Protein AF-A0A9W4WMV5-F1 (afdb_monomer_lite)

Sequence (299 aa):
MRDKIARAVEEYIDEHRDKLAEIVERNLVKLKAIIIDELPEKIMEFLKKRIDDGDDEHDTFLENVLKTITSLTGKLSDDFKDDVRENVRRNLDEATEDSADQLTDIITTESKKQMNFGFLRDGKEGIITKVMELIRPPVHRSGEDIDEKISDNVPKHVKKTLLNKVGGNIFSSKKDADAQSRGLFSKSSGKDEEGGNKFSKILKVFDGKEGNFIDRMFAKLPDKVSEFLRPYLENFERSLLESVGEEFRNNIFRDDKFKNDVKNILLKFGDPDGDGKNFFTEAADAVSSIFKKKKDRDV

pLDDT: mean 73.15, std 19.58, range [26.08, 96.81]

Organism: NCBI:txid1117311

Foldseek 3Di:
DLVLLLVLLLVLLVVCLVVLLVLLVVLLVVLLVCCLVPVLVLLLVLLVVLLVPDDDDDDVLSVLLVCLNVVCVPPVVVVLSVQLSVQSNVLSCVLCVCVSVVLSVLLSVLLSVLVSPPLLPQNLVRSLVSSLVRSLVSLLVSLVSSLVSNLPRSLVSSLVSSCVSSVCVVVVVPPDDDDPPDDDDDDDDDDDPDPDPPVVVVVVVCPPCNVVSSCVSSVCSSVSSSVVSVVSSVVSSVSSSVSSSCCSDPPSPPLVVVLVSSLVSSVVVDDPPDPCVVVSVVSSCVSVSSHDPPPPPPD

Radius of gyration: 30.75 Å; chains: 1; bounding box: 98×34×90 Å

Structure (mmCIF, N/CA/C/O backbone):
data_AF-A0A9W4WMV5-F1
#
_entry.id   AF-A0A9W4WMV5-F1
#
loop_
_atom_site.group_PDB
_atom_site.id
_atom_site.type_symbol
_atom_site.label_atom_id
_atom_site.label_alt_id
_atom_site.label_comp_id
_atom_site.label_asym_id
_atom_site.label_entity_id
_atom_site.label_seq_id
_atom_site.pdbx_PDB_ins_code
_atom_site.Cartn_x
_atom_site.Cartn_y
_atom_site.Cartn_z
_atom_site.occupancy
_atom_site.B_iso_or_equiv
_atom_site.auth_seq_id
_atom_site.auth_comp_id
_atom_site.auth_asym_id
_atom_site.auth_atom_id
_atom_site.pdbx_PDB_model_num
ATOM 1 N N . MET A 1 1 ? 19.317 8.680 -33.858 1.00 66.62 1 MET A N 1
ATOM 2 C CA . MET A 1 1 ? 19.505 7.349 -33.234 1.00 66.62 1 MET A CA 1
ATOM 3 C C . MET A 1 1 ? 19.140 7.338 -31.752 1.00 66.62 1 MET A C 1
ATOM 5 O O . MET A 1 1 ? 18.295 6.539 -31.378 1.00 66.62 1 MET A O 1
ATOM 9 N N . ARG A 1 2 ? 19.687 8.249 -30.932 1.00 67.06 2 ARG A N 1
ATOM 10 C CA . ARG A 1 2 ? 19.356 8.383 -29.499 1.00 67.06 2 ARG A CA 1
ATOM 11 C C . ARG A 1 2 ? 17.848 8.407 -29.201 1.00 67.06 2 ARG A C 1
ATOM 13 O O . ARG A 1 2 ? 17.404 7.629 -28.372 1.00 67.06 2 ARG A O 1
ATOM 20 N N . ASP A 1 3 ? 17.068 9.201 -29.933 1.00 73.69 3 ASP A N 1
ATOM 21 C CA . ASP A 1 3 ? 15.613 9.291 -29.716 1.00 73.69 3 ASP A CA 1
ATOM 22 C C . ASP A 1 3 ? 14.864 7.998 -30.066 1.00 73.69 3 ASP A C 1
ATOM 24 O O . ASP A 1 3 ? 13.862 7.676 -29.440 1.00 73.69 3 ASP A O 1
ATOM 28 N N . LYS A 1 4 ? 15.353 7.229 -31.051 1.00 72.44 4 LYS A N 1
ATOM 29 C CA . LYS A 1 4 ? 14.779 5.916 -31.391 1.00 72.44 4 LYS A CA 1
ATOM 30 C C . LYS A 1 4 ? 15.066 4.892 -30.288 1.00 72.44 4 LYS A C 1
ATOM 32 O O . LYS A 1 4 ? 14.191 4.109 -29.952 1.00 72.44 4 LYS A O 1
ATOM 37 N N . ILE A 1 5 ? 16.268 4.934 -29.704 1.00 71.50 5 ILE A N 1
ATOM 38 C CA . ILE A 1 5 ? 16.646 4.094 -28.556 1.00 71.50 5 ILE A CA 1
ATOM 39 C C . ILE A 1 5 ? 15.821 4.470 -27.325 1.00 71.50 5 ILE A C 1
ATOM 41 O O . ILE A 1 5 ? 15.301 3.579 -26.668 1.00 71.50 5 ILE A O 1
ATOM 45 N N . ALA A 1 6 ? 15.646 5.766 -27.051 1.00 74.31 6 ALA A N 1
ATOM 46 C CA . ALA A 1 6 ? 14.796 6.246 -25.964 1.00 74.31 6 ALA A CA 1
ATOM 47 C C . ALA A 1 6 ? 13.360 5.712 -26.093 1.00 74.31 6 ALA A C 1
ATOM 49 O O . ALA A 1 6 ? 12.864 5.079 -25.168 1.00 74.31 6 ALA A O 1
ATOM 50 N N . ARG A 1 7 ? 12.737 5.847 -27.273 1.00 79.75 7 ARG A N 1
ATOM 51 C CA . ARG A 1 7 ? 11.388 5.306 -27.527 1.00 79.75 7 ARG A CA 1
ATOM 52 C C . ARG A 1 7 ? 11.312 3.787 -27.395 1.00 79.75 7 ARG A C 1
ATOM 54 O O . ARG A 1 7 ? 10.372 3.287 -26.798 1.00 79.75 7 ARG A O 1
ATOM 61 N N . ALA A 1 8 ? 12.297 3.057 -27.919 1.00 79.12 8 ALA A N 1
ATOM 62 C CA . ALA A 1 8 ? 12.322 1.599 -27.811 1.00 79.12 8 ALA A CA 1
ATOM 63 C C . ALA A 1 8 ? 12.433 1.124 -26.356 1.00 79.12 8 ALA A C 1
ATOM 65 O O . ALA A 1 8 ? 11.863 0.106 -25.979 1.00 79.12 8 ALA A O 1
ATOM 66 N N . VAL A 1 9 ? 13.160 1.875 -25.531 1.00 77.19 9 VAL A N 1
ATOM 67 C CA . VAL A 1 9 ? 13.279 1.609 -24.100 1.00 77.19 9 VAL A CA 1
ATOM 68 C C . VAL A 1 9 ? 12.001 1.990 -23.349 1.00 77.19 9 VAL A C 1
ATOM 70 O O . VAL A 1 9 ? 11.594 1.255 -22.456 1.00 77.19 9 VAL A O 1
ATOM 73 N N . GLU A 1 10 ? 11.344 3.092 -23.712 1.00 84.56 10 GLU A N 1
ATOM 74 C CA . GLU A 1 10 ? 10.031 3.453 -23.162 1.00 84.56 10 GLU A CA 1
ATOM 75 C C . GLU A 1 10 ? 8.978 2.377 -23.465 1.00 84.56 10 GLU A C 1
ATOM 77 O O . GLU A 1 10 ? 8.309 1.931 -22.535 1.00 84.56 10 GLU A O 1
ATOM 82 N N . GLU A 1 11 ? 8.903 1.907 -24.717 1.00 85.81 11 GLU A N 1
ATOM 83 C CA . GLU A 1 11 ? 8.012 0.818 -25.149 1.00 85.81 11 GLU A CA 1
ATOM 84 C C . GLU A 1 11 ? 8.325 -0.487 -24.404 1.00 85.81 11 GLU A C 1
ATOM 86 O O . GLU A 1 11 ? 7.422 -1.155 -23.910 1.00 85.81 11 GLU A O 1
ATOM 91 N N . TYR A 1 12 ? 9.607 -0.811 -24.216 1.00 84.31 12 TYR A N 1
ATOM 92 C CA . TYR A 1 12 ? 10.018 -1.985 -23.444 1.00 84.31 12 TYR A CA 1
ATOM 93 C C . TYR A 1 12 ? 9.587 -1.929 -21.967 1.00 84.31 12 TYR A C 1
ATOM 95 O O . TYR A 1 12 ? 9.208 -2.950 -21.389 1.00 84.31 12 TYR A O 1
ATOM 103 N N . ILE A 1 13 ? 9.657 -0.755 -21.328 1.00 85.56 13 ILE A N 1
ATOM 104 C CA . ILE A 1 13 ? 9.175 -0.583 -19.948 1.00 85.56 13 ILE A CA 1
ATOM 105 C C . ILE A 1 13 ? 7.651 -0.716 -19.906 1.00 85.56 13 ILE A C 1
ATOM 107 O O . ILE A 1 13 ? 7.135 -1.355 -18.991 1.00 85.56 13 ILE A O 1
ATOM 111 N N . ASP A 1 14 ? 6.941 -0.164 -20.894 1.00 88.00 14 ASP A N 1
ATOM 112 C CA . ASP A 1 14 ? 5.483 -0.296 -20.997 1.00 88.00 14 ASP A CA 1
ATOM 113 C C . ASP A 1 14 ? 5.044 -1.757 -21.132 1.00 88.00 14 ASP A C 1
ATOM 115 O O . ASP A 1 14 ? 4.110 -2.173 -20.449 1.00 88.00 14 ASP A O 1
ATOM 119 N N . GLU A 1 15 ? 5.771 -2.575 -21.898 1.00 90.25 15 GLU A N 1
ATOM 120 C CA . GLU A 1 15 ? 5.535 -4.027 -21.987 1.00 90.25 15 GLU A CA 1
ATOM 121 C C . GLU A 1 15 ? 5.698 -4.760 -20.635 1.00 90.25 15 GLU A C 1
ATOM 123 O O . GLU A 1 15 ? 5.244 -5.896 -20.479 1.00 90.25 15 GLU A O 1
ATOM 128 N N . HIS A 1 16 ? 6.339 -4.135 -19.641 1.00 88.75 16 HIS A N 1
ATOM 129 C CA . HIS A 1 16 ? 6.507 -4.678 -18.289 1.00 88.75 16 HIS A CA 1
ATOM 130 C C . HIS A 1 16 ? 5.580 -4.033 -17.247 1.00 88.75 16 HIS A C 1
ATOM 132 O O . HIS A 1 16 ? 5.603 -4.466 -16.090 1.00 88.75 16 HIS A O 1
ATOM 138 N N . ARG A 1 17 ? 4.735 -3.062 -17.631 1.00 91.19 17 ARG A N 1
ATOM 139 C CA . ARG A 1 17 ? 3.805 -2.373 -16.717 1.00 91.19 17 ARG A CA 1
ATOM 140 C C . ARG A 1 17 ? 2.912 -3.358 -15.966 1.00 91.19 17 ARG A C 1
ATOM 142 O O . ARG A 1 17 ? 2.821 -3.269 -14.748 1.00 91.19 17 ARG A O 1
ATOM 149 N N . ASP A 1 18 ? 2.329 -4.334 -16.659 1.00 92.19 18 ASP A N 1
ATOM 150 C CA . ASP A 1 18 ? 1.402 -5.300 -16.051 1.00 92.19 18 ASP A CA 1
ATOM 151 C C . ASP A 1 18 ? 2.069 -6.161 -14.967 1.00 92.19 18 ASP A C 1
ATOM 153 O O . ASP A 1 18 ? 1.464 -6.468 -13.944 1.00 92.19 18 ASP A O 1
ATOM 157 N N . LYS A 1 19 ? 3.349 -6.509 -15.145 1.00 91.25 19 LYS A N 1
ATOM 158 C CA . LYS A 1 19 ? 4.113 -7.260 -14.133 1.00 91.25 19 LYS A CA 1
ATOM 159 C C . LYS A 1 19 ? 4.431 -6.406 -12.914 1.00 91.25 19 LYS A C 1
ATOM 161 O O . LYS A 1 19 ? 4.377 -6.897 -11.790 1.00 91.25 19 LYS A O 1
ATOM 166 N N . LEU A 1 20 ? 4.763 -5.134 -13.130 1.00 91.62 20 LEU A N 1
ATOM 167 C CA . LEU A 1 20 ? 4.967 -4.185 -12.038 1.00 91.62 20 LEU A CA 1
ATOM 168 C C . LEU A 1 20 ? 3.660 -3.968 -11.266 1.00 91.62 20 LEU A C 1
ATOM 170 O O . LEU A 1 20 ? 3.684 -4.008 -10.037 1.00 91.62 20 LEU A O 1
ATOM 174 N N . ALA A 1 21 ? 2.531 -3.850 -11.971 1.00 92.62 21 ALA A N 1
ATOM 175 C CA . ALA A 1 21 ? 1.203 -3.774 -11.369 1.00 92.62 21 ALA A CA 1
ATOM 176 C C . ALA A 1 21 ? 0.898 -5.006 -10.511 1.00 92.62 21 ALA A C 1
ATOM 178 O O . ALA A 1 21 ? 0.498 -4.871 -9.358 1.00 92.62 21 ALA A O 1
ATOM 179 N N . GLU A 1 22 ? 1.172 -6.209 -11.021 1.00 93.38 22 GLU A N 1
ATOM 180 C CA . GLU A 1 22 ? 0.972 -7.450 -10.269 1.00 93.38 22 GLU A CA 1
ATOM 181 C C . GLU A 1 22 ? 1.807 -7.488 -8.976 1.00 93.38 22 GLU A C 1
ATOM 183 O O . GLU A 1 22 ? 1.332 -7.949 -7.936 1.00 93.38 22 GLU A O 1
ATOM 188 N N . ILE A 1 23 ? 3.048 -6.993 -9.010 1.00 92.81 23 ILE A N 1
ATOM 189 C CA . ILE A 1 23 ? 3.917 -6.922 -7.826 1.00 92.81 23 ILE A CA 1
ATOM 190 C C . ILE A 1 23 ? 3.352 -5.955 -6.786 1.00 92.81 23 ILE A C 1
ATOM 192 O O . ILE A 1 23 ? 3.327 -6.292 -5.596 1.00 92.81 23 ILE A O 1
ATOM 196 N N . VAL A 1 24 ? 2.917 -4.770 -7.217 1.00 92.94 24 VAL A N 1
ATOM 197 C CA . VAL A 1 24 ? 2.314 -3.764 -6.336 1.00 92.94 24 VAL A CA 1
ATOM 198 C C . VAL A 1 24 ? 1.044 -4.329 -5.700 1.00 92.94 24 VAL A C 1
ATOM 200 O O . VAL A 1 24 ? 0.946 -4.379 -4.472 1.00 92.94 24 VAL A O 1
ATOM 203 N N . GLU A 1 25 ? 0.131 -4.846 -6.521 1.00 93.25 25 GLU A N 1
ATOM 204 C CA . GLU A 1 25 ? -1.147 -5.412 -6.087 1.00 93.25 25 GLU A CA 1
ATOM 205 C C . GLU A 1 25 ? -0.939 -6.557 -5.095 1.00 93.25 25 GLU A C 1
ATOM 207 O O . GLU A 1 25 ? -1.520 -6.581 -4.013 1.00 93.25 25 GLU A O 1
ATOM 212 N N . ARG A 1 26 ? -0.022 -7.483 -5.394 1.00 94.19 26 ARG A N 1
ATOM 213 C CA . ARG A 1 26 ? 0.285 -8.609 -4.505 1.00 94.19 26 ARG A CA 1
ATOM 214 C C . ARG A 1 26 ? 0.779 -8.150 -3.132 1.00 94.19 26 ARG A C 1
ATOM 216 O O . ARG A 1 26 ? 0.462 -8.795 -2.131 1.00 94.19 26 ARG A O 1
ATOM 223 N N . ASN A 1 27 ? 1.580 -7.088 -3.063 1.00 93.25 27 ASN A N 1
ATOM 224 C CA . ASN A 1 27 ? 2.057 -6.549 -1.787 1.00 93.25 27 ASN A CA 1
ATOM 225 C C . ASN A 1 27 ? 0.932 -5.841 -1.018 1.00 93.25 27 ASN A C 1
ATOM 227 O O . ASN A 1 27 ? 0.809 -6.054 0.189 1.00 93.25 27 ASN A O 1
ATOM 231 N N . LEU A 1 28 ? 0.073 -5.082 -1.706 1.00 92.75 28 LEU A N 1
ATOM 232 C CA . LEU A 1 28 ? -1.097 -4.442 -1.097 1.00 92.75 28 LEU A CA 1
ATOM 233 C C . LEU A 1 28 ? -2.106 -5.470 -0.572 1.00 92.75 28 LEU A C 1
ATOM 235 O O . LEU A 1 28 ? -2.548 -5.358 0.568 1.00 92.75 28 LEU A O 1
ATOM 239 N N . VAL A 1 29 ? -2.417 -6.517 -1.339 1.00 93.75 29 VAL A N 1
ATOM 240 C CA . VAL A 1 29 ? -3.313 -7.606 -0.911 1.00 93.75 29 VAL A CA 1
ATOM 241 C C . VAL A 1 29 ? -2.789 -8.296 0.349 1.00 93.75 29 VAL A C 1
ATOM 243 O O . VAL A 1 29 ? -3.561 -8.556 1.272 1.00 93.75 29 VAL A O 1
ATOM 246 N N . LYS A 1 30 ? -1.47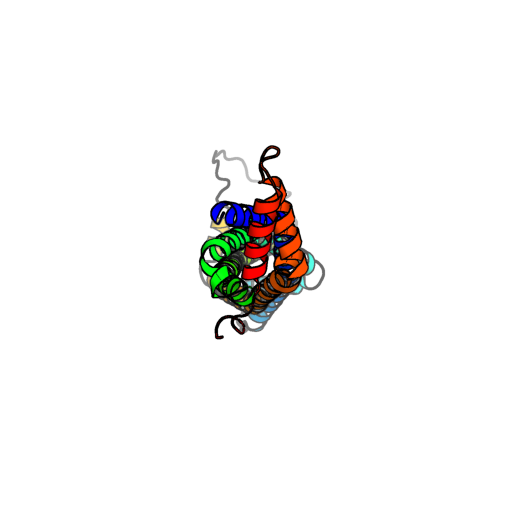6 -8.559 0.429 1.00 94.12 30 LYS A N 1
ATOM 247 C CA . LYS A 1 30 ? -0.854 -9.129 1.636 1.00 94.12 30 LYS A CA 1
ATOM 248 C C . LYS A 1 30 ? -1.004 -8.207 2.845 1.00 94.12 30 LYS A C 1
ATOM 250 O O . LYS A 1 30 ? -1.373 -8.683 3.914 1.00 94.12 30 LYS A O 1
ATOM 255 N N . LEU A 1 31 ? -0.736 -6.912 2.674 1.00 94.44 31 LEU A N 1
ATOM 256 C CA . LEU A 1 31 ? -0.902 -5.919 3.734 1.00 94.44 31 LEU A CA 1
ATOM 257 C C . LEU A 1 31 ? -2.359 -5.871 4.219 1.00 94.44 31 LEU A C 1
ATOM 259 O O . LEU A 1 31 ? -2.609 -5.980 5.418 1.00 94.44 31 LEU A O 1
ATOM 263 N N . LYS A 1 32 ? -3.317 -5.774 3.288 1.00 93.69 32 LYS A N 1
ATOM 264 C CA . LYS A 1 32 ? -4.753 -5.761 3.596 1.00 93.69 32 LYS A CA 1
ATOM 265 C C . LYS A 1 32 ? -5.174 -6.987 4.390 1.00 93.69 32 LYS A C 1
ATOM 267 O O . LYS A 1 32 ? -5.841 -6.832 5.405 1.00 93.69 32 LYS A O 1
ATOM 272 N N . ALA A 1 33 ? -4.783 -8.181 3.945 1.00 94.19 33 ALA A N 1
ATOM 273 C CA . ALA A 1 33 ? -5.144 -9.429 4.612 1.00 94.19 33 ALA A CA 1
ATOM 274 C C . ALA A 1 33 ? -4.699 -9.425 6.081 1.00 94.19 33 ALA A C 1
ATOM 276 O O . ALA A 1 33 ? -5.512 -9.672 6.965 1.00 94.19 33 ALA A O 1
ATOM 277 N N . ILE A 1 34 ? -3.447 -9.035 6.344 1.00 92.81 34 ILE A N 1
ATOM 278 C CA . ILE A 1 34 ? -2.913 -8.977 7.708 1.00 92.81 34 ILE A CA 1
ATOM 279 C C . ILE A 1 34 ? -3.700 -7.982 8.571 1.00 92.81 34 ILE A C 1
ATOM 281 O O . ILE A 1 34 ? -4.119 -8.318 9.677 1.00 92.81 34 ILE A O 1
ATOM 285 N N . ILE A 1 35 ? -3.949 -6.768 8.068 1.00 92.94 35 ILE A N 1
ATOM 286 C CA . ILE A 1 35 ? -4.667 -5.747 8.842 1.00 92.94 35 ILE A CA 1
ATOM 287 C C . ILE A 1 35 ? -6.119 -6.180 9.103 1.00 92.94 35 ILE A C 1
ATOM 289 O O . ILE A 1 35 ? -6.602 -6.028 10.223 1.00 92.94 35 ILE A O 1
ATOM 293 N N . ILE A 1 36 ? -6.817 -6.734 8.107 1.00 93.75 36 ILE A N 1
ATOM 294 C CA . ILE A 1 36 ? -8.206 -7.211 8.239 1.00 93.75 36 ILE A CA 1
ATOM 295 C C . ILE A 1 36 ? -8.312 -8.335 9.275 1.00 93.75 36 ILE A C 1
ATOM 297 O O . ILE A 1 36 ? -9.282 -8.376 10.039 1.00 93.75 36 ILE A O 1
ATOM 301 N N . ASP A 1 37 ? -7.330 -9.231 9.312 1.00 92.44 37 ASP A N 1
ATOM 302 C CA . ASP A 1 37 ? -7.356 -10.386 10.203 1.00 92.44 37 ASP A CA 1
ATOM 303 C C . ASP A 1 37 ? -6.983 -10.014 11.643 1.00 92.44 37 ASP A C 1
ATOM 305 O O . ASP A 1 37 ? -7.644 -10.467 12.580 1.00 92.44 37 ASP A O 1
ATOM 309 N N . GLU A 1 38 ? -5.980 -9.155 11.833 1.00 93.00 38 GLU A N 1
ATOM 310 C CA . GLU A 1 38 ? -5.378 -8.912 13.148 1.00 93.00 38 GLU A CA 1
ATOM 311 C C . GLU A 1 38 ? -5.880 -7.636 13.852 1.00 93.00 38 GLU A C 1
ATOM 313 O O . GLU A 1 38 ? -6.030 -7.622 15.081 1.00 93.00 38 GLU A O 1
ATOM 318 N N . LEU A 1 39 ? -6.184 -6.557 13.116 1.00 91.88 39 LEU A N 1
ATOM 319 C CA . LEU A 1 39 ? -6.576 -5.271 13.717 1.00 91.88 39 LEU A CA 1
ATOM 320 C C . LEU A 1 39 ? -7.855 -5.358 14.575 1.00 91.88 39 LEU A C 1
ATOM 322 O O . LEU A 1 39 ? -7.861 -4.794 15.676 1.00 91.88 39 LEU A O 1
ATOM 326 N N . PRO A 1 40 ? -8.931 -6.061 14.156 1.00 90.62 40 PRO A N 1
ATOM 327 C CA . PRO A 1 40 ? -10.132 -6.193 14.982 1.00 90.62 40 PRO A CA 1
ATOM 328 C C . PRO A 1 40 ? -9.843 -6.824 16.347 1.00 90.62 40 PRO A C 1
ATOM 330 O O . PRO A 1 40 ? -10.417 -6.418 17.361 1.00 90.62 40 PRO A O 1
ATOM 333 N N . GLU A 1 41 ? -8.922 -7.787 16.401 1.00 88.75 41 GLU A N 1
ATOM 334 C CA . GLU A 1 41 ? -8.540 -8.443 17.650 1.00 88.75 41 GLU A CA 1
ATOM 335 C C . GLU A 1 41 ? -7.775 -7.498 18.569 1.00 88.75 41 GLU A C 1
ATOM 337 O O . GLU A 1 41 ? -8.092 -7.414 19.756 1.00 88.75 41 GLU A O 1
ATOM 342 N N . LYS A 1 42 ? -6.842 -6.714 18.022 1.00 88.81 42 LYS A N 1
ATOM 343 C CA . LYS A 1 42 ? -6.089 -5.711 18.788 1.00 88.81 42 LYS A CA 1
ATOM 344 C C . LYS A 1 42 ? -6.957 -4.600 19.343 1.00 88.81 42 LYS A C 1
ATOM 346 O O . LYS A 1 42 ? -6.770 -4.194 20.491 1.00 88.81 42 LYS A O 1
ATOM 351 N N . ILE A 1 43 ? -7.951 -4.160 18.578 1.00 87.56 43 ILE A N 1
ATOM 352 C CA . ILE A 1 43 ? -8.958 -3.219 19.072 1.00 87.56 43 ILE A CA 1
ATOM 353 C C . ILE A 1 43 ? -9.713 -3.847 20.248 1.00 87.56 43 ILE A C 1
ATOM 355 O O . ILE A 1 43 ? -9.851 -3.215 21.292 1.00 87.56 43 ILE A O 1
ATOM 359 N N . MET A 1 44 ? -10.149 -5.103 20.130 1.00 84.06 44 MET A N 1
ATOM 360 C CA . MET A 1 44 ? -10.855 -5.792 21.214 1.00 84.06 44 MET A CA 1
ATOM 361 C C . MET A 1 44 ? -10.000 -5.990 22.467 1.00 84.06 44 MET A C 1
ATOM 363 O O . MET A 1 44 ? -10.495 -5.778 23.575 1.00 84.06 44 MET A O 1
ATOM 367 N N . GLU A 1 45 ? -8.733 -6.370 22.318 1.00 85.62 45 GLU A N 1
ATOM 368 C CA . GLU A 1 45 ? -7.776 -6.481 23.426 1.00 85.62 45 GLU A CA 1
ATOM 369 C C . GLU A 1 45 ? -7.600 -5.139 24.141 1.00 85.62 45 GLU A C 1
ATOM 371 O O . GLU A 1 45 ? -7.676 -5.075 25.371 1.00 85.62 45 GLU A O 1
ATOM 376 N N . PHE A 1 46 ? -7.424 -4.055 23.379 1.00 84.81 46 PHE A N 1
ATOM 377 C CA . PHE A 1 46 ? -7.314 -2.711 23.937 1.00 84.81 46 PHE A CA 1
ATOM 378 C C . PHE A 1 46 ? -8.573 -2.311 24.709 1.00 84.81 46 PHE A C 1
ATOM 380 O O . PHE A 1 46 ? -8.467 -1.785 25.821 1.00 84.81 46 PHE A O 1
ATOM 387 N N . LEU A 1 47 ? -9.756 -2.568 24.139 1.00 80.69 47 LEU A N 1
ATOM 388 C CA . LEU A 1 47 ? -11.015 -2.217 24.785 1.00 80.69 47 LEU A CA 1
ATOM 389 C C . LEU A 1 47 ? -11.189 -2.979 26.104 1.00 80.69 47 LEU A C 1
ATOM 391 O O . LEU A 1 47 ? -11.469 -2.349 27.120 1.00 80.69 47 LEU A O 1
ATOM 395 N N . LYS A 1 48 ? -10.955 -4.299 26.108 1.00 77.56 48 LYS A N 1
ATOM 396 C CA . LYS A 1 48 ? -11.028 -5.144 27.315 1.00 77.56 48 LYS A CA 1
ATOM 397 C C . LYS A 1 48 ? -10.070 -4.664 28.402 1.00 77.56 48 LYS A C 1
ATOM 399 O O . LYS A 1 48 ? -10.500 -4.391 29.514 1.00 77.56 48 LYS A O 1
ATOM 404 N N . LYS A 1 49 ? -8.798 -4.447 28.057 1.00 78.38 49 LYS A N 1
ATOM 405 C CA . LYS A 1 49 ? -7.789 -4.004 29.025 1.00 78.38 49 LYS A CA 1
ATOM 406 C C . LYS A 1 49 ? -8.147 -2.667 29.676 1.00 78.38 49 LYS A C 1
ATOM 408 O O . LYS A 1 49 ? -7.999 -2.499 30.878 1.00 78.38 49 LYS A O 1
ATOM 413 N N . ARG A 1 50 ? -8.642 -1.702 28.895 1.00 72.00 50 ARG A N 1
ATOM 414 C CA . ARG A 1 50 ? -9.035 -0.386 29.426 1.00 72.00 50 ARG A CA 1
ATOM 415 C C . ARG A 1 50 ? -10.224 -0.427 30.376 1.00 72.00 50 ARG A C 1
ATOM 417 O O . ARG A 1 50 ? -10.397 0.514 31.143 1.00 72.00 50 ARG A O 1
ATOM 424 N N . ILE A 1 51 ? -11.037 -1.464 30.271 1.00 66.88 51 ILE A N 1
ATOM 425 C CA . ILE A 1 51 ? -12.177 -1.706 31.141 1.00 66.88 51 ILE A CA 1
ATOM 426 C C . ILE A 1 51 ? -11.716 -2.383 32.431 1.00 66.88 51 ILE A C 1
ATOM 428 O O . ILE A 1 51 ? -12.144 -1.964 33.499 1.00 66.88 51 ILE A O 1
ATOM 432 N N . ASP A 1 52 ? -10.805 -3.352 32.328 1.00 64.38 52 ASP A N 1
ATOM 433 C CA . ASP A 1 52 ? -10.216 -4.037 33.484 1.00 64.38 52 ASP A CA 1
ATOM 434 C C . ASP A 1 52 ? -9.354 -3.092 34.348 1.00 64.38 52 ASP A C 1
ATOM 436 O O . ASP A 1 52 ? -9.322 -3.228 35.566 1.00 64.38 52 ASP A O 1
ATOM 440 N N . ASP A 1 53 ? -8.697 -2.098 33.735 1.00 65.88 53 ASP A N 1
ATOM 441 C CA . ASP A 1 53 ? -7.895 -1.069 34.424 1.00 65.88 53 ASP A CA 1
ATOM 442 C C . ASP A 1 53 ? -8.755 0.075 35.038 1.00 65.88 53 ASP A C 1
ATOM 444 O O . ASP A 1 53 ? -8.212 1.057 35.556 1.00 65.88 53 ASP A O 1
ATOM 448 N N . GLY A 1 54 ? -10.088 0.022 34.916 1.00 56.00 54 GLY A N 1
ATOM 449 C CA . GLY A 1 54 ? -11.020 1.028 35.436 1.00 56.00 54 GLY A CA 1
ATOM 450 C C . GLY A 1 54 ? -11.382 0.796 36.907 1.00 56.00 54 GLY A C 1
ATOM 451 O O . GLY A 1 54 ? -12.258 -0.005 37.201 1.00 56.00 54 GLY A O 1
ATOM 452 N N . ASP A 1 55 ? -10.722 1.535 37.798 1.00 44.72 55 ASP A N 1
ATOM 453 C CA . ASP A 1 55 ? -10.823 1.520 39.271 1.00 44.72 55 ASP A CA 1
ATOM 454 C C . ASP A 1 55 ? -12.272 1.649 39.838 1.00 44.72 55 ASP A C 1
ATOM 456 O O . ASP A 1 55 ? -12.904 2.704 39.763 1.00 44.72 55 ASP A O 1
ATOM 460 N N . ASP A 1 56 ? -12.797 0.538 40.366 1.00 49.91 56 ASP A N 1
ATOM 461 C CA . ASP A 1 56 ? -13.540 0.286 41.625 1.00 49.91 56 ASP A CA 1
ATOM 462 C C . ASP A 1 56 ? -14.580 1.250 42.264 1.00 49.91 56 ASP A C 1
ATOM 464 O O . ASP A 1 56 ? -15.101 0.917 43.332 1.00 49.91 56 ASP A O 1
ATOM 468 N N . GLU A 1 57 ? -15.025 2.358 41.664 1.00 43.94 57 GLU A N 1
ATOM 469 C CA . GLU A 1 57 ? -16.074 3.200 42.291 1.00 43.94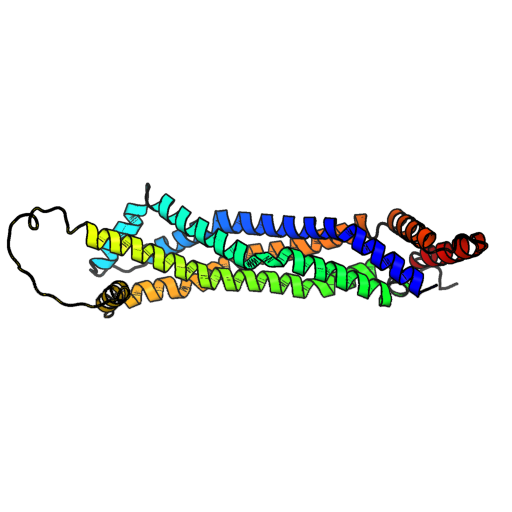 57 GLU A CA 1
ATOM 470 C C . GLU A 1 57 ? -17.397 3.279 41.499 1.00 43.94 57 GLU A C 1
ATOM 472 O O . GLU A 1 57 ? -17.639 4.167 40.692 1.00 43.94 57 GLU A O 1
ATOM 477 N N . HIS A 1 58 ? -18.301 2.339 41.807 1.00 45.16 58 HIS A N 1
ATOM 478 C CA . HIS A 1 58 ? -19.769 2.491 41.861 1.00 45.16 58 HIS A CA 1
ATOM 479 C C . HIS A 1 58 ? -20.579 3.066 40.670 1.00 45.16 58 HIS A C 1
ATOM 481 O O . HIS A 1 58 ? -21.751 3.397 40.865 1.00 45.16 58 HIS A O 1
ATOM 487 N N . ASP A 1 59 ? -20.080 3.096 39.433 1.00 52.41 59 ASP A N 1
ATOM 488 C CA . ASP A 1 59 ? -20.900 3.537 38.291 1.00 52.41 59 ASP A CA 1
ATOM 489 C C . ASP A 1 59 ? -21.642 2.372 37.603 1.00 52.41 59 ASP A C 1
ATOM 491 O O . ASP A 1 59 ? -21.075 1.537 36.896 1.00 52.41 59 ASP A O 1
ATOM 495 N N . THR A 1 60 ? -22.972 2.356 37.742 1.00 53.44 60 THR A N 1
ATOM 496 C CA . THR A 1 60 ? -23.904 1.397 37.107 1.00 53.44 60 THR A CA 1
ATOM 497 C C . THR A 1 60 ? -23.764 1.358 35.574 1.00 53.44 60 THR A C 1
ATOM 499 O O . THR A 1 60 ? -24.142 0.382 34.925 1.00 53.44 60 THR A O 1
ATOM 502 N N . PHE A 1 61 ? -23.213 2.421 34.975 1.00 53.06 61 PHE A N 1
ATOM 503 C CA . PHE A 1 61 ? -22.882 2.502 33.554 1.00 53.06 61 PHE A CA 1
ATOM 504 C C . PHE A 1 61 ? -21.602 1.742 33.192 1.00 53.06 61 PHE A C 1
ATOM 506 O O . PHE A 1 61 ? -21.617 0.997 32.212 1.00 53.06 61 PHE A O 1
ATOM 513 N N . LEU A 1 62 ? -20.531 1.865 33.990 1.00 55.81 62 LEU A N 1
ATOM 514 C CA . LEU A 1 62 ? -19.341 1.023 33.844 1.00 55.81 62 LEU A CA 1
ATOM 515 C C . LEU A 1 62 ? -19.745 -0.437 33.971 1.00 55.81 62 LEU A C 1
ATOM 517 O O . LEU A 1 62 ? -19.356 -1.219 33.120 1.00 55.81 62 LEU A O 1
ATOM 521 N N . GLU A 1 63 ? -20.624 -0.783 34.914 1.00 56.19 63 GLU A N 1
ATOM 522 C CA . GLU A 1 63 ? -21.163 -2.138 35.054 1.00 56.19 63 GLU A CA 1
ATOM 523 C C . GLU A 1 63 ? -22.002 -2.589 33.840 1.00 56.19 63 GLU A C 1
ATOM 525 O O . GLU A 1 63 ? -22.016 -3.772 33.522 1.00 56.19 63 GLU A O 1
ATOM 530 N N . ASN A 1 64 ? -22.674 -1.682 33.119 1.00 57.56 64 ASN A N 1
ATOM 531 C CA . ASN A 1 64 ? -23.437 -1.994 31.898 1.00 57.56 64 ASN A CA 1
ATOM 532 C C . ASN A 1 64 ? -22.563 -2.063 30.636 1.00 57.56 64 ASN A C 1
ATOM 534 O O . ASN A 1 64 ? -22.839 -2.873 29.750 1.00 57.56 64 ASN A O 1
ATOM 538 N N . VAL A 1 65 ? -21.509 -1.250 30.541 1.00 57.19 65 VAL A N 1
ATOM 539 C CA . VAL A 1 65 ? -20.476 -1.341 29.497 1.00 57.19 65 VAL A CA 1
ATOM 540 C C . VAL A 1 65 ? -19.633 -2.590 29.718 1.00 57.19 65 VAL A C 1
ATOM 542 O O . VAL A 1 65 ? -19.477 -3.362 28.777 1.00 57.19 65 VAL A O 1
ATOM 545 N N . LEU A 1 66 ? -19.215 -2.851 30.962 1.00 56.09 66 LEU A N 1
ATOM 546 C CA . LEU A 1 66 ? -18.659 -4.116 31.442 1.00 56.09 66 LEU A CA 1
ATOM 547 C C . LEU A 1 66 ? -19.613 -5.242 31.079 1.00 56.09 66 LEU A C 1
ATOM 549 O O . LEU A 1 66 ? -19.250 -6.048 30.256 1.00 56.09 66 LEU A O 1
ATOM 553 N N . LYS A 1 67 ? -20.873 -5.269 31.525 1.00 58.97 67 LYS A N 1
ATOM 554 C CA . LYS A 1 67 ? -21.824 -6.335 31.156 1.00 58.97 67 LYS A CA 1
ATOM 555 C C . LYS A 1 67 ? -22.034 -6.461 29.658 1.00 58.97 67 LYS A C 1
ATOM 557 O O . LYS A 1 67 ? -22.189 -7.580 29.198 1.00 58.97 67 LYS A O 1
ATOM 562 N N . THR A 1 68 ? -22.020 -5.389 28.872 1.00 58.47 68 THR A N 1
ATOM 563 C CA . THR A 1 68 ? -22.115 -5.495 27.408 1.00 58.47 68 THR A CA 1
ATOM 564 C C . THR A 1 68 ? -20.840 -6.116 26.835 1.00 58.47 68 THR A C 1
ATOM 566 O O . THR A 1 68 ? -20.936 -7.000 26.000 1.00 58.47 68 THR A O 1
ATOM 569 N N . ILE A 1 69 ? -19.657 -5.759 27.335 1.00 55.12 69 ILE A N 1
ATOM 570 C CA . ILE A 1 69 ? -18.339 -6.234 26.867 1.00 55.12 69 ILE A CA 1
ATOM 571 C C . ILE A 1 69 ? -17.949 -7.607 27.438 1.00 55.12 69 ILE A C 1
ATOM 573 O O . ILE A 1 69 ? -17.270 -8.399 26.787 1.00 55.12 69 ILE A O 1
ATOM 577 N N . THR A 1 70 ? -18.482 -7.955 28.599 1.00 54.78 70 THR A N 1
ATOM 578 C CA . THR A 1 70 ? -18.406 -9.257 29.248 1.00 54.78 70 THR A CA 1
ATOM 579 C C . THR A 1 70 ? -19.498 -10.186 28.708 1.00 54.78 70 THR A C 1
ATOM 581 O O . THR A 1 70 ? -19.222 -11.359 28.520 1.00 54.78 70 THR A O 1
ATOM 584 N N . SER A 1 71 ? -20.702 -9.716 28.345 1.00 53.59 71 SER A N 1
ATOM 585 C CA . SER A 1 71 ? -21.701 -10.518 27.593 1.00 53.59 71 SER A CA 1
ATOM 586 C C . SER A 1 71 ? -21.372 -10.646 26.105 1.00 53.59 71 SER A C 1
ATOM 588 O O . SER A 1 71 ? -21.833 -11.581 25.447 1.00 53.59 71 SER A O 1
ATOM 590 N N . LEU A 1 72 ? -20.504 -9.771 25.586 1.00 52.03 72 LEU A N 1
ATOM 591 C CA . LEU A 1 72 ? -19.854 -9.937 24.291 1.00 52.03 72 LEU A CA 1
ATOM 592 C C . LEU A 1 72 ? -19.052 -11.262 24.257 1.00 52.03 72 LEU A C 1
ATOM 594 O O . LEU A 1 72 ? -18.995 -11.867 23.203 1.00 52.03 72 LEU A O 1
ATOM 598 N N . THR A 1 73 ? -18.550 -11.820 25.366 1.00 47.47 73 THR A N 1
ATOM 599 C CA . THR A 1 73 ? -17.602 -12.970 25.400 1.00 47.47 73 THR A CA 1
ATOM 600 C C . THR A 1 73 ? -18.009 -14.309 24.744 1.00 47.47 73 THR A C 1
ATOM 602 O O . THR A 1 73 ? -17.181 -15.215 24.725 1.00 47.47 73 THR A O 1
ATOM 605 N N . GLY A 1 74 ? -19.210 -14.462 24.172 1.00 51.28 74 GLY A N 1
ATOM 606 C CA . GLY A 1 74 ? -19.622 -15.699 23.486 1.00 51.28 74 GLY A CA 1
ATOM 607 C C . GLY A 1 74 ? -20.000 -15.537 22.012 1.00 51.28 74 GLY A C 1
ATOM 608 O O . GLY A 1 74 ? -19.304 -16.034 21.144 1.00 51.28 74 GLY A O 1
ATOM 609 N N . LYS A 1 75 ? -21.143 -14.896 21.729 1.00 51.16 75 LYS A N 1
ATOM 610 C CA . LYS A 1 75 ? -21.700 -14.772 20.361 1.00 51.16 75 LYS A CA 1
ATOM 611 C C . LYS A 1 75 ? -21.751 -13.333 19.850 1.00 51.16 75 LYS A C 1
ATOM 613 O O . LYS A 1 75 ? -21.504 -13.081 18.684 1.00 51.16 75 LYS A O 1
ATOM 618 N N . LEU A 1 76 ? -22.005 -12.377 20.742 1.00 52.06 76 LEU A N 1
ATOM 619 C CA . LEU A 1 76 ? -22.036 -10.958 20.391 1.00 52.06 76 LEU A CA 1
ATOM 620 C C . LEU A 1 76 ? -20.633 -10.412 20.059 1.00 52.06 76 LEU A C 1
ATOM 622 O O . LEU A 1 76 ? -20.534 -9.446 19.303 1.00 52.06 76 LEU A O 1
ATOM 626 N N . SER A 1 77 ? -19.556 -10.955 20.658 1.00 66.69 77 SER A N 1
ATOM 627 C CA . SER A 1 77 ? -18.169 -10.521 20.387 1.00 66.69 77 SER A CA 1
ATOM 628 C C . SER A 1 77 ? -17.787 -10.843 18.965 1.00 66.69 77 SER A C 1
ATOM 630 O O . SER A 1 77 ? -17.078 -10.045 18.370 1.00 66.69 77 SER A O 1
ATOM 632 N N . ASP A 1 78 ? -18.240 -11.975 18.437 1.00 75.69 78 ASP A N 1
ATOM 633 C CA . ASP A 1 78 ? -17.961 -12.347 17.057 1.00 75.69 78 ASP A CA 1
ATOM 634 C C . ASP A 1 78 ? -18.707 -11.399 16.118 1.00 75.69 78 ASP A C 1
ATOM 636 O O . ASP A 1 78 ? -18.062 -10.764 15.294 1.00 75.69 78 ASP A O 1
ATOM 640 N N . ASP A 1 79 ? -19.994 -11.122 16.372 1.00 77.88 79 ASP A N 1
ATOM 641 C CA . ASP A 1 79 ? -20.751 -10.118 15.607 1.00 77.88 79 ASP A CA 1
ATOM 642 C C . ASP A 1 79 ? -20.096 -8.723 15.657 1.00 77.88 79 ASP A C 1
ATOM 644 O O . ASP A 1 79 ? -20.075 -7.990 14.676 1.00 77.88 79 ASP A O 1
ATOM 648 N N . PHE A 1 80 ? -19.576 -8.301 16.815 1.00 80.50 80 PHE A N 1
ATOM 649 C CA . PHE A 1 80 ? -18.872 -7.020 16.934 1.00 80.50 80 PHE A CA 1
ATOM 650 C C . PHE A 1 80 ? -17.502 -7.038 16.252 1.00 80.50 80 PHE A C 1
ATOM 652 O O . PHE A 1 80 ? -17.143 -6.061 15.601 1.00 80.50 80 PHE A O 1
ATOM 659 N N . LYS A 1 81 ? -16.733 -8.122 16.389 1.00 83.50 81 LYS A N 1
ATOM 660 C CA . LYS A 1 81 ? -15.461 -8.296 15.683 1.00 83.50 81 LYS A CA 1
ATOM 661 C C . LYS A 1 81 ? -15.679 -8.281 14.176 1.00 83.50 81 LYS A C 1
ATOM 663 O O . LYS A 1 81 ? -14.888 -7.649 13.489 1.00 83.50 81 LYS A O 1
ATOM 668 N N . ASP A 1 82 ? -16.743 -8.905 13.685 1.00 88.06 82 ASP A N 1
ATOM 669 C CA . ASP A 1 82 ? -17.098 -8.920 12.270 1.00 88.06 82 ASP A CA 1
ATOM 670 C C . ASP A 1 82 ? -17.547 -7.536 11.785 1.00 88.06 82 ASP A C 1
ATOM 672 O O . ASP A 1 82 ? -17.084 -7.095 10.736 1.00 88.06 82 ASP A O 1
ATOM 676 N N . ASP A 1 83 ? -18.326 -6.786 12.577 1.00 86.00 83 ASP A N 1
ATOM 677 C CA . ASP A 1 83 ? -18.644 -5.379 12.275 1.00 86.00 83 ASP A CA 1
ATOM 678 C C . ASP A 1 83 ? -17.366 -4.523 12.169 1.00 86.00 83 ASP A C 1
ATOM 680 O O . ASP A 1 83 ? -17.206 -3.707 11.256 1.00 86.00 83 ASP A O 1
ATOM 684 N N . VAL A 1 84 ? -16.431 -4.702 13.111 1.00 86.56 84 VAL A N 1
ATOM 685 C CA . VAL A 1 84 ? -15.143 -3.993 13.105 1.00 86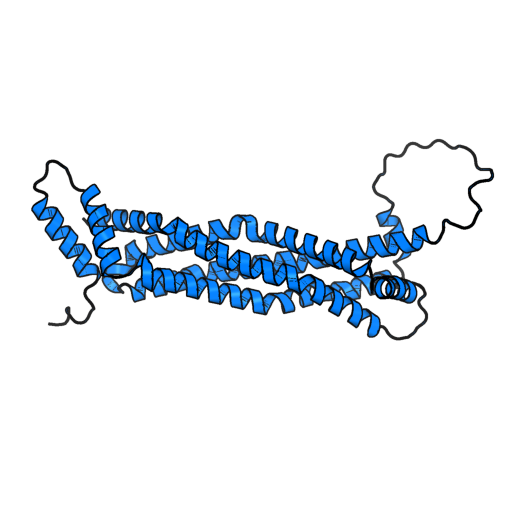.56 84 VAL A CA 1
ATOM 686 C C . VAL A 1 84 ? -14.290 -4.436 11.921 1.00 86.56 84 VAL A C 1
ATOM 688 O O . VAL A 1 84 ? -13.718 -3.579 11.254 1.00 86.56 84 VAL A O 1
ATOM 691 N N . ARG A 1 85 ? -14.229 -5.736 11.625 1.00 91.38 85 ARG A N 1
ATOM 692 C CA . ARG A 1 85 ? -13.498 -6.312 10.492 1.00 91.38 85 ARG A CA 1
ATOM 693 C C . ARG A 1 85 ? -14.011 -5.771 9.166 1.00 91.38 85 ARG A C 1
ATOM 695 O O . ARG A 1 85 ? -13.207 -5.332 8.350 1.00 91.38 85 ARG A O 1
ATOM 702 N N . GLU A 1 86 ? -15.323 -5.750 8.960 1.00 91.94 86 GLU A N 1
ATOM 703 C CA . GLU A 1 86 ? -15.927 -5.213 7.739 1.00 91.94 86 GLU A CA 1
ATOM 704 C C . GLU A 1 86 ? -15.650 -3.713 7.602 1.00 91.94 86 GLU A C 1
ATOM 706 O O . GLU A 1 86 ? -15.324 -3.222 6.521 1.00 91.94 86 GLU A O 1
ATOM 711 N N . ASN A 1 87 ? -15.681 -2.973 8.712 1.00 88.81 87 ASN A N 1
ATOM 712 C CA . ASN A 1 87 ? -15.291 -1.571 8.690 1.00 88.81 87 ASN A CA 1
ATOM 713 C C . ASN A 1 87 ? -13.794 -1.380 8.384 1.00 88.81 87 ASN A C 1
ATOM 715 O O . ASN A 1 87 ? -13.449 -0.487 7.612 1.00 88.81 87 ASN A O 1
ATOM 719 N N . VAL A 1 88 ? -12.904 -2.193 8.959 1.00 89.62 88 VAL A N 1
ATOM 720 C CA . VAL A 1 88 ? -11.466 -2.181 8.636 1.00 89.62 88 VAL A CA 1
ATOM 721 C C . VAL A 1 88 ? -11.269 -2.454 7.148 1.00 89.62 88 VAL A C 1
ATOM 723 O O . VAL A 1 88 ? -10.603 -1.670 6.478 1.00 89.62 88 VAL A O 1
ATOM 726 N N . ARG A 1 89 ? -11.914 -3.496 6.615 1.00 92.69 89 ARG A N 1
ATOM 727 C CA . ARG A 1 89 ? -11.885 -3.843 5.192 1.00 92.69 89 ARG A CA 1
ATOM 728 C C . ARG A 1 89 ? -12.316 -2.671 4.315 1.00 92.69 89 ARG A C 1
ATOM 730 O O . ARG A 1 89 ? -11.567 -2.279 3.429 1.00 92.69 89 ARG A O 1
ATOM 737 N N . ARG A 1 90 ? -13.476 -2.072 4.593 1.00 90.56 90 ARG A N 1
ATOM 738 C CA . ARG A 1 90 ? -13.997 -0.944 3.811 1.00 90.56 90 ARG A CA 1
ATOM 739 C C . ARG A 1 90 ? -13.053 0.258 3.814 1.00 90.56 90 ARG A C 1
ATOM 741 O O . ARG A 1 90 ? -12.810 0.829 2.758 1.00 90.56 90 ARG A O 1
ATOM 748 N N . ASN A 1 91 ? -12.530 0.643 4.981 1.00 88.62 91 ASN A N 1
ATOM 749 C CA . ASN A 1 91 ? -11.607 1.778 5.062 1.00 88.62 91 ASN A CA 1
ATOM 750 C C . ASN A 1 91 ? -10.263 1.461 4.395 1.00 88.62 91 ASN A C 1
ATOM 752 O O . ASN A 1 91 ? -9.656 2.363 3.834 1.00 88.62 91 ASN A O 1
ATOM 756 N N . LEU A 1 92 ? -9.802 0.205 4.422 1.00 88.94 92 LEU A N 1
ATOM 757 C CA . LEU A 1 92 ? -8.602 -0.212 3.693 1.00 88.94 92 LEU A CA 1
ATOM 758 C C . LEU A 1 92 ? -8.815 -0.167 2.189 1.00 88.94 92 LEU A C 1
ATOM 760 O O . LEU A 1 92 ? -7.943 0.320 1.478 1.00 88.94 92 LEU A O 1
ATOM 764 N N . ASP A 1 93 ? -9.954 -0.650 1.700 1.00 90.56 93 ASP A N 1
ATOM 765 C CA . ASP A 1 93 ? -10.283 -0.595 0.279 1.00 90.56 93 ASP A CA 1
ATOM 766 C C . ASP A 1 93 ? -10.367 0.862 -0.200 1.00 90.56 93 ASP A C 1
ATOM 768 O O . ASP A 1 93 ? -9.707 1.208 -1.171 1.00 90.56 93 ASP A O 1
ATOM 772 N N . GLU A 1 94 ? -11.022 1.750 0.551 1.00 88.00 94 GLU A N 1
ATOM 773 C CA . GLU A 1 94 ? -11.044 3.199 0.274 1.00 88.00 94 GLU A CA 1
ATOM 774 C C . GLU A 1 94 ? -9.665 3.873 0.439 1.00 88.00 94 GLU A C 1
ATOM 776 O O . GLU A 1 94 ? -9.346 4.875 -0.209 1.00 88.00 94 GLU A O 1
ATOM 781 N N . ALA A 1 95 ? -8.807 3.351 1.318 1.00 85.94 95 ALA A N 1
ATOM 782 C CA . ALA A 1 95 ? -7.444 3.850 1.473 1.00 85.94 95 ALA A CA 1
ATOM 783 C C . ALA A 1 95 ? -6.544 3.502 0.289 1.00 85.94 95 ALA A C 1
ATOM 785 O O . ALA A 1 95 ? -5.591 4.231 0.036 1.00 85.94 95 ALA A O 1
ATOM 786 N N . THR A 1 96 ? -6.862 2.425 -0.426 1.00 89.06 96 THR A N 1
ATOM 787 C CA . THR A 1 96 ? -5.961 1.788 -1.394 1.00 89.06 96 THR A CA 1
ATOM 788 C C . THR A 1 96 ? -6.525 1.705 -2.809 1.00 89.06 96 THR A C 1
ATOM 790 O O . THR A 1 96 ? -5.843 1.160 -3.674 1.00 89.06 96 THR A O 1
ATOM 793 N N . GLU A 1 97 ? -7.734 2.227 -3.045 1.00 87.31 97 GLU A N 1
ATOM 794 C CA . GLU A 1 97 ? -8.482 2.127 -4.308 1.00 87.31 97 GLU A CA 1
ATOM 795 C C . GLU A 1 97 ? -7.614 2.463 -5.527 1.00 87.31 97 GLU A C 1
ATOM 797 O O . GLU A 1 97 ? -7.528 1.665 -6.455 1.00 87.31 97 GLU A O 1
ATOM 802 N N . ASP A 1 98 ? -6.877 3.574 -5.458 1.00 88.56 98 ASP A N 1
ATOM 803 C CA . ASP A 1 98 ? -5.995 4.026 -6.538 1.00 88.56 98 ASP A CA 1
ATOM 804 C C . ASP A 1 98 ? -4.510 3.716 -6.286 1.00 88.56 98 ASP A C 1
ATOM 806 O O . ASP A 1 98 ? -3.661 3.990 -7.136 1.00 88.56 98 ASP A O 1
ATOM 810 N N . SER A 1 99 ? -4.147 3.177 -5.117 1.00 85.69 99 SER A N 1
ATOM 811 C CA . SER A 1 99 ? -2.738 3.049 -4.718 1.00 85.69 99 SER A CA 1
ATOM 812 C C . SER A 1 99 ? -1.966 2.103 -5.631 1.00 85.69 99 SER A C 1
ATOM 814 O O . SER A 1 99 ? -0.802 2.365 -5.935 1.00 85.69 99 SER A O 1
ATOM 816 N N . ALA A 1 100 ? -2.601 1.024 -6.096 1.00 88.19 100 ALA A N 1
ATOM 817 C CA . ALA A 1 100 ? -1.962 0.068 -6.993 1.00 88.19 100 ALA A CA 1
ATOM 818 C C . ALA A 1 100 ? -1.572 0.718 -8.330 1.00 88.19 100 ALA A C 1
ATOM 820 O O . ALA A 1 100 ? -0.411 0.640 -8.750 1.00 88.19 100 ALA A O 1
ATOM 821 N N . ASP A 1 101 ? -2.515 1.419 -8.958 1.00 89.19 101 ASP A N 1
ATOM 822 C CA . ASP A 1 101 ? -2.298 2.105 -10.230 1.00 89.19 101 ASP A CA 1
ATOM 823 C C . ASP A 1 101 ? -1.331 3.282 -10.079 1.00 89.19 101 ASP A C 1
ATOM 825 O O . ASP A 1 101 ? -0.378 3.397 -10.851 1.00 89.19 101 ASP A O 1
ATOM 829 N N . GLN A 1 102 ? -1.491 4.106 -9.039 1.00 89.62 102 GLN A N 1
ATOM 830 C CA . GLN A 1 102 ? -0.608 5.246 -8.780 1.00 89.62 102 GLN A CA 1
ATOM 831 C C . GLN A 1 102 ? 0.843 4.812 -8.565 1.00 89.62 102 GLN A C 1
ATOM 833 O O . GLN A 1 102 ? 1.758 5.388 -9.159 1.00 89.62 102 GLN A O 1
ATOM 838 N N . LEU A 1 103 ? 1.080 3.788 -7.740 1.00 89.56 103 LEU A N 1
ATOM 839 C CA . LEU A 1 103 ? 2.431 3.275 -7.509 1.00 89.56 103 LEU A CA 1
ATOM 840 C C . LEU A 1 103 ? 3.010 2.669 -8.790 1.00 89.56 103 LEU A C 1
ATOM 842 O O . LEU A 1 103 ? 4.167 2.939 -9.118 1.00 89.56 103 LEU A O 1
ATOM 846 N N . THR A 1 104 ? 2.213 1.921 -9.552 1.00 91.81 104 THR A N 1
ATOM 847 C CA . THR A 1 104 ? 2.630 1.355 -10.845 1.00 91.81 104 THR A CA 1
ATOM 848 C C . THR A 1 104 ? 3.028 2.443 -11.839 1.00 91.81 104 THR A C 1
ATOM 850 O O . THR A 1 104 ? 4.087 2.354 -12.472 1.00 91.81 104 THR A O 1
ATOM 853 N N . ASP A 1 105 ? 2.223 3.495 -11.959 1.00 91.19 105 ASP A N 1
ATOM 854 C CA . ASP A 1 105 ? 2.471 4.606 -12.873 1.00 91.19 105 ASP A CA 1
ATOM 855 C C . ASP A 1 105 ? 3.709 5.401 -12.465 1.00 91.19 105 ASP A C 1
ATOM 857 O O . ASP A 1 105 ? 4.516 5.770 -13.322 1.00 91.19 105 ASP A O 1
ATOM 861 N N . ILE A 1 106 ? 3.919 5.608 -11.164 1.00 89.19 106 ILE A N 1
ATOM 862 C CA . ILE A 1 106 ? 5.128 6.243 -10.632 1.00 89.19 106 ILE A CA 1
ATOM 863 C C . ILE A 1 106 ? 6.363 5.395 -10.944 1.00 89.19 106 ILE A C 1
ATOM 865 O O . ILE A 1 106 ? 7.338 5.923 -11.484 1.00 89.19 106 ILE A O 1
ATOM 869 N N . ILE A 1 107 ? 6.326 4.087 -10.668 1.00 88.00 107 ILE A N 1
ATOM 870 C CA . ILE A 1 107 ? 7.443 3.175 -10.958 1.00 88.00 107 ILE A CA 1
ATOM 871 C C . ILE A 1 107 ? 7.775 3.209 -12.453 1.00 88.00 107 ILE A C 1
ATOM 873 O O . ILE A 1 107 ? 8.940 3.361 -12.832 1.00 88.00 107 ILE A O 1
ATOM 877 N N . THR A 1 108 ? 6.755 3.127 -13.307 1.00 88.31 108 THR A N 1
ATOM 878 C CA . THR A 1 108 ? 6.893 3.140 -14.770 1.00 88.31 108 THR A CA 1
ATOM 879 C C . THR A 1 108 ? 7.467 4.473 -15.258 1.00 88.31 108 THR A C 1
ATOM 881 O O . THR A 1 108 ? 8.427 4.506 -16.032 1.00 88.31 108 THR A O 1
ATOM 884 N N . THR A 1 109 ? 6.932 5.587 -14.761 1.00 88.62 109 THR A N 1
ATOM 885 C CA . THR A 1 109 ? 7.336 6.946 -15.143 1.00 88.62 109 THR A CA 1
ATOM 886 C C . THR A 1 109 ? 8.775 7.245 -14.743 1.00 88.62 109 THR A C 1
ATOM 888 O O . THR A 1 109 ? 9.560 7.733 -15.562 1.00 88.62 109 THR A O 1
ATOM 891 N N . GLU A 1 110 ? 9.152 6.945 -13.501 1.00 85.56 110 GLU A N 1
ATOM 892 C CA . GLU A 1 110 ? 10.514 7.189 -13.025 1.00 85.56 110 GLU A CA 1
ATOM 893 C C . GLU A 1 110 ? 11.522 6.271 -13.726 1.00 85.56 110 GLU A C 1
ATOM 895 O O . GLU A 1 110 ? 12.613 6.721 -14.085 1.00 85.56 110 GLU A O 1
ATOM 900 N N . SER A 1 111 ? 11.132 5.035 -14.051 1.00 82.50 111 SER A N 1
ATOM 901 C CA . SER A 1 111 ? 11.949 4.130 -14.872 1.00 82.50 111 SER A CA 1
ATOM 902 C C . SER A 1 111 ? 12.261 4.721 -16.244 1.00 82.50 111 SER A C 1
ATOM 904 O O . SER A 1 111 ? 13.432 4.807 -16.626 1.00 82.50 111 SER A O 1
ATOM 906 N N . LYS A 1 112 ? 11.237 5.200 -16.961 1.00 84.12 112 LYS A N 1
ATOM 907 C CA . LYS A 1 112 ? 11.390 5.840 -18.280 1.00 84.12 112 LYS A CA 1
ATOM 908 C C . LYS A 1 112 ? 12.319 7.050 -18.221 1.00 84.12 112 LYS A C 1
ATOM 910 O O . LYS A 1 112 ? 13.260 7.163 -19.009 1.00 84.12 112 LYS A O 1
ATOM 915 N N . LYS A 1 113 ? 12.122 7.929 -17.233 1.00 82.12 113 LYS A N 1
ATOM 916 C CA . LYS A 1 113 ? 12.970 9.115 -17.036 1.00 82.12 113 LYS A CA 1
ATOM 917 C C . LYS A 1 113 ? 14.431 8.736 -16.797 1.00 82.12 113 LYS A C 1
ATOM 919 O O . LYS A 1 113 ? 15.316 9.285 -17.454 1.00 82.12 113 LYS A O 1
ATOM 924 N N . GLN A 1 114 ? 14.713 7.798 -15.891 1.00 80.00 114 GLN A N 1
ATOM 925 C CA . GLN A 1 114 ? 16.101 7.444 -15.571 1.00 80.00 114 GLN A CA 1
ATOM 926 C C . GLN A 1 114 ? 16.833 6.802 -16.751 1.00 80.00 114 GLN A C 1
ATOM 928 O O . GLN A 1 114 ? 18.022 7.071 -16.962 1.00 80.00 114 GLN A O 1
ATOM 933 N N . MET A 1 115 ? 16.122 6.030 -17.570 1.00 70.94 115 MET A N 1
ATOM 934 C CA . MET A 1 115 ? 16.672 5.455 -18.796 1.00 70.94 115 MET A CA 1
ATOM 935 C C . MET A 1 115 ? 17.084 6.528 -19.817 1.00 70.94 115 MET A C 1
ATOM 937 O O . MET A 1 115 ? 18.152 6.413 -20.421 1.00 70.94 115 MET A O 1
ATOM 941 N N . ASN A 1 116 ? 16.313 7.613 -19.938 1.00 65.50 116 ASN A N 1
ATOM 942 C CA . ASN A 1 116 ? 16.588 8.711 -20.873 1.00 65.50 116 ASN A CA 1
ATOM 943 C C . ASN A 1 116 ? 17.817 9.567 -20.491 1.00 65.50 116 ASN A C 1
ATOM 945 O O . ASN A 1 116 ? 18.512 10.090 -21.374 1.00 65.50 116 ASN A O 1
ATOM 949 N N . PHE A 1 117 ? 18.119 9.700 -19.193 1.00 59.75 117 PHE A N 1
ATOM 950 C CA . PHE A 1 117 ? 19.149 10.627 -18.694 1.00 59.75 117 PHE A CA 1
ATOM 951 C C . PHE A 1 117 ? 20.416 9.964 -18.120 1.00 59.75 117 PHE A C 1
ATOM 953 O O . PHE A 1 117 ? 21.475 10.593 -18.141 1.00 59.75 117 PHE A O 1
ATOM 960 N N . GLY A 1 118 ? 20.354 8.726 -17.610 1.00 56.28 118 GLY A N 1
ATOM 961 C CA . GLY A 1 118 ? 21.428 8.149 -16.780 1.00 56.28 118 GLY A CA 1
ATOM 962 C C . GLY A 1 118 ? 22.113 6.878 -17.297 1.00 56.28 118 GLY A C 1
ATOM 963 O O . GLY A 1 118 ? 23.210 6.558 -16.832 1.00 56.28 118 GLY A O 1
ATOM 964 N N . PHE A 1 119 ? 21.514 6.155 -18.250 1.00 56.97 119 PHE A N 1
ATOM 965 C CA . PHE A 1 119 ? 21.895 4.757 -18.520 1.00 56.97 119 PHE A CA 1
ATOM 966 C C . PHE A 1 119 ? 23.317 4.613 -19.069 1.00 56.97 119 PHE A C 1
ATOM 968 O O . PHE A 1 119 ? 24.096 3.788 -18.598 1.00 56.97 119 PHE A O 1
ATOM 975 N N . LEU A 1 120 ? 23.695 5.478 -20.013 1.00 54.97 120 LEU A N 1
ATOM 976 C CA . LEU A 1 120 ? 25.009 5.448 -20.669 1.00 54.97 120 LEU A CA 1
ATOM 977 C C . LEU A 1 120 ? 26.187 5.737 -19.721 1.00 54.97 120 LEU A C 1
ATOM 979 O O . LEU A 1 120 ? 27.339 5.471 -20.080 1.00 54.97 120 LEU A O 1
ATOM 983 N N . ARG A 1 121 ? 25.909 6.309 -18.542 1.00 63.81 121 ARG A N 1
ATOM 984 C CA . ARG A 1 121 ? 26.920 6.713 -17.558 1.00 63.81 121 ARG A CA 1
ATOM 985 C C . ARG A 1 121 ? 27.012 5.747 -16.381 1.00 63.81 121 ARG A C 1
ATOM 987 O O . ARG A 1 121 ? 28.121 5.397 -15.980 1.00 63.81 121 ARG A O 1
ATOM 994 N N . ASP A 1 122 ? 25.865 5.327 -15.851 1.00 66.44 122 ASP A N 1
ATOM 995 C CA . ASP A 1 122 ? 25.789 4.641 -14.556 1.00 66.44 122 ASP A CA 1
ATOM 996 C C . ASP A 1 122 ? 25.454 3.136 -14.701 1.00 66.44 122 ASP A C 1
ATOM 998 O O . ASP A 1 122 ? 25.555 2.378 -13.735 1.00 66.44 122 ASP A O 1
ATOM 1002 N N . GLY A 1 123 ? 25.130 2.682 -15.921 1.00 71.56 123 GLY A N 1
ATOM 1003 C CA . GLY A 1 123 ? 24.798 1.290 -16.229 1.00 71.56 123 GLY A CA 1
ATOM 1004 C C . GLY A 1 123 ? 23.521 0.801 -15.536 1.00 71.56 123 GLY A C 1
ATOM 1005 O O . GLY A 1 123 ? 22.818 1.560 -14.868 1.00 71.56 123 GLY A O 1
ATOM 1006 N N . LYS A 1 124 ? 23.233 -0.498 -15.676 1.00 77.62 124 LYS A N 1
ATOM 1007 C CA . LYS A 1 124 ? 22.044 -1.152 -15.103 1.00 77.62 124 LYS A CA 1
ATOM 1008 C C . LYS A 1 124 ? 21.867 -0.881 -13.607 1.00 77.62 124 LYS A C 1
ATOM 1010 O O . LYS A 1 124 ? 20.829 -0.379 -13.199 1.00 77.62 124 LYS A O 1
ATOM 1015 N N . GLU A 1 125 ? 22.863 -1.201 -12.783 1.00 81.12 125 GLU A N 1
ATOM 1016 C CA . GLU A 1 125 ? 22.704 -1.069 -11.327 1.00 81.12 125 GLU A CA 1
ATOM 1017 C C . GLU A 1 125 ? 22.555 0.394 -10.890 1.00 81.12 125 GLU A C 1
ATOM 1019 O O . GLU A 1 125 ? 21.831 0.674 -9.937 1.00 81.12 125 GLU A O 1
ATOM 1024 N N . GLY A 1 126 ? 23.165 1.343 -11.610 1.00 78.75 126 GLY A N 1
ATOM 1025 C CA . GLY A 1 126 ? 22.982 2.769 -11.347 1.00 78.75 126 GLY A CA 1
ATOM 1026 C C . GLY A 1 126 ? 21.570 3.259 -11.668 1.00 78.75 126 GLY A C 1
ATOM 1027 O O . GLY A 1 126 ? 21.018 4.065 -10.924 1.00 78.75 126 GLY A O 1
ATOM 1028 N N . ILE A 1 127 ? 20.961 2.743 -12.739 1.00 79.75 127 ILE A N 1
ATOM 1029 C CA . ILE A 1 127 ? 19.558 3.011 -13.091 1.00 79.75 127 ILE A CA 1
ATOM 1030 C C . ILE A 1 127 ? 18.638 2.469 -12.012 1.00 79.75 127 ILE A C 1
ATOM 1032 O O . ILE A 1 127 ? 17.823 3.215 -11.480 1.00 79.75 127 ILE A O 1
ATOM 1036 N N . ILE A 1 128 ? 18.802 1.189 -11.674 1.00 85.06 128 ILE A N 1
ATOM 1037 C CA . ILE A 1 128 ? 17.969 0.516 -10.680 1.00 85.06 128 ILE A CA 1
ATOM 1038 C C . ILE A 1 128 ? 18.061 1.269 -9.358 1.00 85.06 128 ILE A C 1
ATOM 1040 O O . ILE A 1 128 ? 17.034 1.640 -8.811 1.00 85.06 128 ILE A O 1
ATOM 1044 N N . THR A 1 129 ? 19.270 1.593 -8.896 1.00 87.00 129 THR A N 1
ATOM 1045 C CA . THR A 1 129 ? 19.474 2.360 -7.657 1.00 87.00 129 THR A CA 1
ATOM 1046 C C . THR A 1 129 ? 18.710 3.686 -7.677 1.00 87.00 129 THR A C 1
ATOM 1048 O O . THR A 1 129 ? 17.954 3.950 -6.748 1.00 87.00 129 THR A O 1
ATOM 1051 N N . LYS A 1 130 ? 18.811 4.480 -8.752 1.00 86.12 130 LYS A N 1
ATOM 1052 C CA . LYS A 1 130 ? 18.088 5.760 -8.846 1.00 86.12 130 LYS A CA 1
ATOM 1053 C C . LYS A 1 130 ? 16.576 5.594 -8.907 1.00 86.12 130 LYS A C 1
ATOM 1055 O O . LYS A 1 130 ? 15.859 6.364 -8.282 1.00 86.12 130 LYS A O 1
ATOM 1060 N N . VAL A 1 131 ? 16.081 4.611 -9.661 1.00 87.00 131 VAL A N 1
ATOM 1061 C CA . VAL A 1 131 ? 14.642 4.316 -9.705 1.00 87.00 131 VAL A CA 1
ATOM 1062 C C . VAL A 1 131 ? 14.165 3.944 -8.304 1.00 87.00 131 VAL A C 1
ATOM 1064 O O . VAL A 1 131 ? 13.207 4.538 -7.824 1.00 87.00 131 VAL A O 1
ATOM 1067 N N . MET A 1 132 ? 14.882 3.059 -7.604 1.00 91.56 132 MET A N 1
ATOM 1068 C CA . MET A 1 132 ? 14.570 2.672 -6.225 1.00 91.56 132 MET A CA 1
ATOM 1069 C C . MET A 1 132 ? 14.577 3.865 -5.254 1.00 91.56 132 MET A C 1
ATOM 1071 O O . MET A 1 132 ? 13.715 3.947 -4.380 1.00 91.56 132 MET A O 1
ATOM 1075 N N . GLU A 1 133 ? 15.523 4.796 -5.398 1.00 90.56 133 GLU A N 1
ATOM 1076 C CA . GLU A 1 133 ? 15.577 6.036 -4.608 1.00 90.56 133 GLU A CA 1
ATOM 1077 C C . GLU A 1 133 ? 14.365 6.942 -4.861 1.00 90.56 133 GLU A C 1
ATOM 1079 O O . GLU A 1 133 ? 13.848 7.544 -3.923 1.00 90.56 133 GLU A O 1
ATOM 1084 N N . LEU A 1 134 ? 13.888 7.017 -6.106 1.00 89.50 134 LEU A N 1
ATOM 1085 C CA . LEU A 1 134 ? 12.779 7.889 -6.505 1.00 89.50 134 LEU A CA 1
ATOM 1086 C C . LEU A 1 134 ? 11.401 7.313 -6.174 1.00 89.50 134 LEU A C 1
ATOM 1088 O O . LEU A 1 134 ? 10.490 8.079 -5.864 1.00 89.50 134 LEU A O 1
ATOM 1092 N N . ILE A 1 135 ? 11.242 5.988 -6.204 1.00 92.19 135 ILE A N 1
ATOM 1093 C CA . ILE A 1 135 ? 9.970 5.336 -5.855 1.00 92.19 135 ILE A CA 1
ATOM 1094 C C . ILE A 1 135 ? 9.797 5.157 -4.343 1.00 92.19 135 ILE A C 1
ATOM 1096 O O . ILE A 1 135 ? 8.669 5.024 -3.876 1.00 92.19 135 ILE A O 1
ATOM 1100 N N . ARG A 1 136 ? 10.883 5.195 -3.556 1.00 93.62 136 ARG A N 1
ATOM 1101 C CA . ARG A 1 136 ? 10.819 5.031 -2.096 1.00 93.62 136 ARG A CA 1
ATOM 1102 C C . ARG A 1 136 ? 9.917 6.073 -1.410 1.00 93.62 136 ARG A C 1
ATOM 1104 O O . ARG A 1 136 ? 9.054 5.648 -0.649 1.00 93.62 136 ARG A O 1
ATOM 1111 N N . PRO A 1 137 ? 10.035 7.395 -1.657 1.00 94.88 137 PRO A N 1
ATOM 1112 C CA . PRO A 1 137 ? 9.152 8.370 -1.013 1.00 94.88 137 PRO A CA 1
ATOM 1113 C C . PRO A 1 137 ? 7.664 8.229 -1.387 1.00 94.88 137 PRO A C 1
ATOM 1115 O O . PRO A 1 137 ? 6.824 8.387 -0.509 1.00 94.88 137 PRO A O 1
ATOM 1118 N N . PRO A 1 138 ? 7.280 7.964 -2.652 1.00 92.19 138 PRO A N 1
ATOM 1119 C CA . PRO A 1 138 ? 5.907 7.587 -2.999 1.00 92.19 138 PRO A CA 1
ATOM 1120 C C . PRO A 1 138 ? 5.379 6.350 -2.263 1.00 92.19 138 PRO A C 1
ATOM 1122 O O . PRO A 1 138 ? 4.258 6.381 -1.770 1.00 92.19 138 PRO A O 1
ATOM 1125 N N . VAL A 1 139 ? 6.185 5.287 -2.158 1.00 93.06 139 VAL A N 1
ATOM 1126 C CA . VAL A 1 139 ? 5.806 4.061 -1.435 1.00 93.06 139 VAL A CA 1
ATOM 1127 C C . VAL A 1 139 ? 5.580 4.348 0.051 1.00 93.06 139 VAL A C 1
ATOM 1129 O O . VAL A 1 139 ? 4.573 3.917 0.601 1.00 93.06 139 VAL A O 1
ATOM 1132 N N . HIS A 1 140 ? 6.466 5.132 0.670 1.00 94.75 140 HIS A N 1
ATOM 1133 C CA . HIS A 1 140 ? 6.323 5.547 2.065 1.00 94.75 140 HIS A CA 1
ATOM 1134 C C . HIS A 1 140 ? 5.056 6.379 2.299 1.00 94.75 140 HIS A C 1
ATOM 1136 O O . HIS A 1 140 ? 4.271 6.061 3.184 1.00 94.75 140 HIS A O 1
ATOM 1142 N N . ARG A 1 141 ? 4.795 7.377 1.442 1.00 92.88 141 ARG A N 1
ATOM 1143 C CA . ARG A 1 141 ? 3.569 8.191 1.517 1.00 92.88 141 ARG A CA 1
ATOM 1144 C C . ARG A 1 141 ? 2.302 7.349 1.402 1.00 92.88 141 ARG A C 1
ATOM 1146 O O . ARG A 1 141 ? 1.366 7.567 2.151 1.00 92.88 141 ARG A O 1
ATOM 1153 N N . SER A 1 142 ? 2.295 6.337 0.532 1.00 91.25 142 SER A N 1
ATOM 1154 C CA . SER A 1 142 ? 1.167 5.402 0.462 1.00 91.25 142 SER A CA 1
ATOM 1155 C C . SER A 1 142 ? 0.970 4.626 1.769 1.00 91.25 142 SER A C 1
ATOM 1157 O O . SER A 1 142 ? -0.165 4.300 2.103 1.00 91.25 142 SER A O 1
ATOM 1159 N N . GLY A 1 143 ? 2.045 4.309 2.496 1.00 93.50 143 GLY A N 1
ATOM 1160 C CA . GLY A 1 143 ? 1.966 3.717 3.830 1.00 93.50 143 GLY A CA 1
ATOM 1161 C C . GLY A 1 143 ? 1.392 4.691 4.863 1.00 93.50 143 GLY A C 1
ATOM 1162 O O . GLY A 1 143 ? 0.500 4.311 5.620 1.00 93.50 143 GLY A O 1
ATOM 1163 N N . GLU A 1 144 ? 1.846 5.946 4.853 1.00 94.38 144 GLU A N 1
ATOM 1164 C CA . GLU A 1 144 ? 1.330 7.020 5.717 1.00 94.38 144 GLU A CA 1
ATOM 1165 C C . GLU A 1 144 ? -0.163 7.293 5.471 1.00 94.38 144 GLU A C 1
ATOM 1167 O O . GLU A 1 144 ? -0.930 7.373 6.427 1.00 94.38 144 GLU A O 1
ATOM 1172 N N . ASP A 1 145 ? -0.601 7.339 4.209 1.00 92.12 145 ASP A N 1
ATOM 1173 C CA . ASP A 1 145 ? -2.008 7.550 3.840 1.00 92.12 145 ASP A CA 1
ATOM 1174 C C . ASP A 1 145 ? -2.913 6.421 4.369 1.00 92.12 145 ASP A C 1
ATOM 1176 O O . ASP A 1 145 ? -4.048 6.660 4.797 1.00 92.12 145 ASP A O 1
ATOM 1180 N N . ILE A 1 146 ? -2.418 5.174 4.353 1.00 93.06 146 ILE A N 1
ATOM 1181 C CA . ILE A 1 146 ? -3.114 4.029 4.956 1.00 93.06 146 ILE A CA 1
ATOM 1182 C C . ILE A 1 146 ? -3.161 4.192 6.478 1.00 93.06 146 ILE A C 1
ATOM 1184 O O . ILE A 1 146 ? -4.230 4.009 7.063 1.00 93.06 146 ILE A O 1
ATOM 1188 N N . ASP A 1 147 ? -2.043 4.537 7.122 1.00 95.25 147 ASP A N 1
ATOM 1189 C CA . ASP A 1 147 ? -1.999 4.746 8.574 1.00 95.25 147 ASP A CA 1
ATOM 1190 C C . ASP A 1 147 ? -3.009 5.807 9.013 1.00 95.25 147 ASP A C 1
ATOM 1192 O O . ASP A 1 147 ? -3.855 5.541 9.867 1.00 95.25 147 ASP A O 1
ATOM 1196 N N . GLU A 1 148 ? -2.981 6.980 8.381 1.00 93.81 148 GLU A N 1
ATOM 1197 C CA . GLU A 1 148 ? -3.869 8.101 8.684 1.00 93.81 148 GLU A CA 1
ATOM 1198 C C . GLU A 1 148 ? -5.335 7.696 8.502 1.00 93.81 148 GLU A C 1
ATOM 1200 O O . GLU A 1 148 ? -6.124 7.777 9.446 1.00 93.81 148 GLU A O 1
ATOM 1205 N N . LYS A 1 149 ? -5.713 7.161 7.332 1.00 91.69 149 LYS A N 1
ATOM 1206 C CA . LYS A 1 149 ? -7.111 6.780 7.063 1.00 91.69 149 LYS A CA 1
ATOM 1207 C C . LYS A 1 149 ? -7.628 5.722 8.036 1.00 91.69 149 LYS A C 1
ATOM 1209 O O . LYS A 1 149 ? -8.776 5.810 8.484 1.00 91.69 149 LYS A O 1
ATOM 1214 N N . ILE A 1 150 ? -6.825 4.710 8.362 1.00 93.12 150 ILE A N 1
ATOM 1215 C CA . ILE A 1 150 ? -7.257 3.617 9.241 1.00 93.12 150 ILE A CA 1
ATOM 1216 C C . ILE A 1 150 ? -7.284 4.065 10.703 1.00 93.12 150 ILE A C 1
ATOM 1218 O O . ILE A 1 150 ? -8.286 3.822 11.388 1.00 93.12 150 ILE A O 1
ATOM 1222 N N . SER A 1 151 ? -6.241 4.747 11.176 1.00 93.88 151 SER A N 1
ATOM 1223 C CA . SER A 1 151 ? -6.158 5.249 12.553 1.00 93.88 151 SER A CA 1
ATOM 1224 C C . SER A 1 151 ? -7.194 6.333 12.854 1.00 93.88 151 SER A C 1
ATOM 1226 O O . SER A 1 151 ? -7.684 6.397 13.982 1.00 93.88 151 SER A O 1
ATOM 1228 N N . ASP A 1 152 ? -7.645 7.095 11.858 1.00 92.56 152 ASP A N 1
ATOM 1229 C CA . ASP A 1 152 ? -8.695 8.093 12.051 1.00 92.56 152 ASP A CA 1
ATOM 1230 C C . ASP A 1 152 ? -10.109 7.520 11.987 1.00 92.56 152 ASP A C 1
ATOM 1232 O O . ASP A 1 152 ? -10.981 7.925 12.768 1.00 92.56 152 ASP A O 1
ATOM 1236 N N . ASN A 1 153 ? -10.388 6.623 11.041 1.00 90.94 153 ASN A N 1
ATOM 1237 C CA . ASN A 1 153 ? -11.766 6.228 10.741 1.00 90.94 153 ASN A CA 1
ATOM 1238 C C . ASN A 1 153 ? -12.209 4.977 11.494 1.00 90.94 153 ASN A C 1
ATOM 1240 O O . ASN A 1 153 ? -13.360 4.910 11.949 1.00 90.94 153 ASN A O 1
ATOM 1244 N N . VAL A 1 154 ? -11.314 4.004 11.694 1.00 90.00 154 VAL A N 1
ATOM 1245 C CA . VAL A 1 154 ? -11.661 2.770 12.409 1.00 90.00 154 VAL A CA 1
ATOM 1246 C C . VAL A 1 154 ? -12.072 3.065 13.854 1.00 90.00 154 VAL A C 1
ATOM 1248 O O . VAL A 1 154 ? -13.165 2.639 14.239 1.00 90.00 154 VAL A O 1
ATOM 1251 N N . PRO A 1 155 ? -11.334 3.866 14.648 1.00 90.31 155 PRO A N 1
ATOM 1252 C CA . PRO A 1 155 ? -11.746 4.194 16.014 1.00 90.31 155 PRO A CA 1
ATOM 1253 C C . PRO A 1 155 ? -13.108 4.888 16.108 1.00 90.31 155 PRO A C 1
ATOM 1255 O O . PRO A 1 155 ? -13.909 4.559 16.987 1.00 90.31 155 PRO A O 1
ATOM 1258 N N . LYS A 1 156 ? -13.409 5.814 15.186 1.00 88.56 156 LYS A N 1
ATOM 1259 C CA . LYS A 1 156 ? -14.706 6.513 15.128 1.00 88.56 156 LYS A CA 1
ATOM 1260 C C . LYS A 1 156 ? -15.851 5.528 14.890 1.00 88.56 156 LYS A C 1
ATOM 1262 O O . LYS A 1 156 ? -16.896 5.624 15.541 1.00 88.56 156 LYS A O 1
ATOM 1267 N N . HIS A 1 157 ? -15.653 4.566 13.992 1.00 86.94 157 HIS A N 1
ATOM 1268 C CA . HIS A 1 157 ? -16.649 3.537 13.719 1.00 86.94 157 HIS A CA 1
ATOM 1269 C C . HIS A 1 157 ? -16.824 2.583 14.901 1.00 86.94 157 HIS A C 1
ATOM 1271 O O . HIS A 1 157 ? -17.951 2.365 15.336 1.00 86.94 157 HIS A O 1
ATOM 1277 N N . VAL A 1 158 ? -15.727 2.080 15.476 1.00 85.25 158 VAL A N 1
ATOM 1278 C CA . VAL A 1 158 ? -15.750 1.204 16.662 1.00 85.25 158 VAL A CA 1
ATOM 1279 C C . VAL A 1 158 ? -16.531 1.875 17.795 1.00 85.25 158 VAL A C 1
ATOM 1281 O O . VAL A 1 158 ? -17.411 1.252 18.391 1.00 85.25 158 VAL A O 1
ATOM 1284 N N . LYS A 1 159 ? -16.290 3.172 18.039 1.00 84.81 159 LYS A N 1
ATOM 1285 C CA . LYS A 1 159 ? -17.036 3.973 19.022 1.00 84.81 159 LYS A CA 1
ATOM 1286 C C . LYS A 1 159 ? -18.531 3.988 18.723 1.00 84.81 159 LYS A C 1
ATOM 1288 O O . LYS A 1 159 ? -19.342 3.728 19.609 1.00 84.81 159 LYS A O 1
ATOM 1293 N N . LYS A 1 160 ? -18.906 4.281 17.475 1.00 83.94 160 LYS A N 1
ATOM 1294 C CA . LYS A 1 160 ? -20.306 4.328 17.034 1.00 83.94 160 LYS A CA 1
ATOM 1295 C C . LYS A 1 160 ? -20.994 2.970 17.190 1.00 83.94 160 LYS A C 1
ATOM 1297 O O . LYS A 1 160 ? -22.107 2.915 17.709 1.00 83.94 160 LYS A O 1
ATOM 1302 N N . THR A 1 161 ? -20.340 1.887 16.779 1.00 82.25 161 THR A N 1
ATOM 1303 C CA . THR A 1 161 ? -20.867 0.520 16.875 1.00 82.25 161 THR A CA 1
ATOM 1304 C C . THR A 1 161 ? -21.057 0.109 18.331 1.00 82.25 161 THR A C 1
ATOM 1306 O O . THR A 1 161 ? -22.119 -0.401 18.688 1.00 82.25 161 THR A O 1
ATOM 1309 N N . LEU A 1 162 ? -20.092 0.413 19.200 1.00 76.62 162 LEU A N 1
ATOM 1310 C CA . LEU A 1 162 ? -20.185 0.129 20.631 1.00 76.62 162 LEU A CA 1
ATOM 1311 C C . LEU A 1 162 ? -21.330 0.911 21.287 1.00 76.62 162 LEU A C 1
ATOM 1313 O O . LEU A 1 162 ? -22.158 0.314 21.972 1.00 76.62 162 LEU A O 1
ATOM 1317 N N . LEU A 1 163 ? -21.443 2.216 21.020 1.00 75.38 163 LEU A N 1
ATOM 1318 C CA . LEU A 1 163 ? -22.543 3.046 21.527 1.00 75.38 163 LEU A CA 1
ATOM 1319 C C . LEU A 1 163 ? -23.914 2.559 21.043 1.00 75.38 163 LEU A C 1
ATOM 1321 O O . LEU A 1 163 ? -24.864 2.541 21.823 1.00 75.38 163 LEU A O 1
ATOM 1325 N N . ASN A 1 164 ? -24.024 2.125 19.785 1.00 75.19 164 ASN A N 1
ATOM 1326 C CA . ASN A 1 164 ? -25.261 1.566 19.241 1.00 75.19 164 ASN A CA 1
ATOM 1327 C C . ASN A 1 164 ? -25.654 0.255 19.931 1.00 75.19 164 ASN A C 1
ATOM 1329 O O . ASN A 1 164 ? -26.822 0.086 20.281 1.00 75.19 164 ASN A O 1
ATOM 1333 N N . LYS A 1 165 ? -24.699 -0.658 20.157 1.00 72.38 165 LYS A N 1
ATOM 1334 C CA . LYS A 1 165 ? -24.968 -1.939 20.835 1.00 72.38 165 LYS A CA 1
ATOM 1335 C C . LYS A 1 165 ? -25.310 -1.733 22.316 1.00 72.38 165 LYS A C 1
ATOM 1337 O O . LYS A 1 165 ? -26.294 -2.290 22.797 1.00 72.38 165 LYS A O 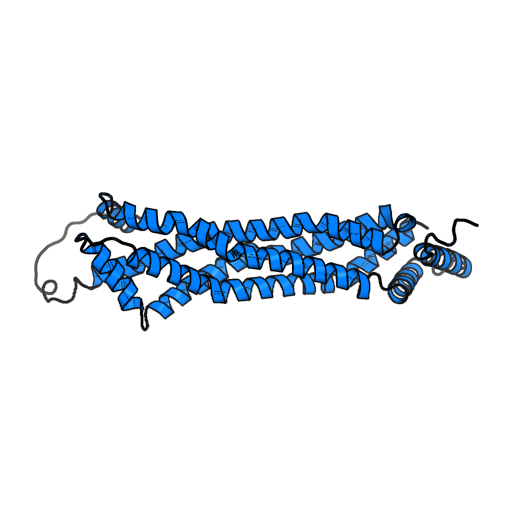1
ATOM 1342 N N . VAL A 1 166 ? -24.570 -0.875 23.022 1.00 65.88 166 VAL A N 1
ATOM 1343 C CA . VAL A 1 166 ? -24.830 -0.533 24.434 1.00 65.88 166 VAL A CA 1
ATOM 1344 C C . VAL A 1 166 ? -26.167 0.201 24.585 1.00 65.88 166 VAL A C 1
ATOM 1346 O O . VAL A 1 166 ? -26.994 -0.188 25.406 1.00 65.88 166 VAL A O 1
ATOM 1349 N N . GLY A 1 167 ? -26.431 1.215 23.757 1.00 61.25 167 GLY A N 1
ATOM 1350 C CA . GLY A 1 167 ? -27.709 1.930 23.741 1.00 61.25 167 GLY A CA 1
ATOM 1351 C C . GLY A 1 167 ? -28.882 1.004 23.417 1.00 61.25 167 GLY A C 1
ATOM 1352 O O . GLY A 1 167 ? -29.902 1.034 24.103 1.00 61.25 167 GLY A O 1
ATOM 1353 N N . GLY A 1 168 ? -28.724 0.114 22.436 1.00 60.25 168 GLY A N 1
ATOM 1354 C CA . GLY A 1 168 ? -29.713 -0.913 22.112 1.00 60.25 168 GLY A CA 1
ATOM 1355 C C . GLY A 1 168 ? -30.065 -1.791 23.314 1.00 60.25 168 GLY A C 1
ATOM 1356 O O . GLY A 1 168 ? -31.245 -1.972 23.595 1.00 60.25 168 GLY A O 1
ATOM 1357 N N . ASN A 1 169 ? -29.065 -2.259 24.066 1.00 53.50 169 ASN A N 1
ATOM 1358 C CA . ASN A 1 169 ? -29.247 -3.134 25.231 1.00 53.50 169 ASN A CA 1
ATOM 1359 C C . ASN A 1 169 ? -29.815 -2.413 26.469 1.00 53.50 169 ASN A C 1
ATOM 1361 O O . ASN A 1 169 ? -30.632 -2.981 27.198 1.00 53.50 169 ASN A O 1
ATOM 1365 N N . ILE A 1 170 ? -29.442 -1.152 26.706 1.00 49.78 170 ILE A N 1
ATOM 1366 C CA . ILE A 1 170 ? -29.959 -0.346 27.830 1.00 49.78 170 ILE A CA 1
ATOM 1367 C C . ILE A 1 170 ? -31.434 0.035 27.611 1.00 49.78 170 ILE A C 1
ATOM 1369 O O . ILE A 1 170 ? -32.209 0.099 28.566 1.00 49.78 170 ILE A O 1
ATOM 1373 N N . PHE A 1 171 ? -31.852 0.258 26.360 1.00 40.88 171 PHE A N 1
ATOM 1374 C CA . PHE A 1 171 ? -33.236 0.622 26.038 1.00 40.88 171 PHE A CA 1
ATOM 1375 C C . PHE A 1 171 ? -34.139 -0.572 25.678 1.00 40.88 171 PHE A C 1
ATOM 1377 O O . PHE A 1 171 ? -35.359 -0.436 25.781 1.00 40.88 171 PHE A O 1
ATOM 1384 N N . SER A 1 172 ? -33.591 -1.738 25.316 1.00 41.31 172 SER A N 1
ATOM 1385 C CA . SER A 1 172 ? -34.370 -2.974 25.112 1.00 41.31 172 SER A CA 1
ATOM 1386 C C . SER A 1 172 ? -34.639 -3.735 26.415 1.00 41.31 172 SER A C 1
ATOM 1388 O O . SER A 1 172 ? -35.703 -4.328 26.563 1.00 41.31 172 SER A O 1
ATOM 1390 N N . SER A 1 173 ? -33.758 -3.632 27.417 1.00 38.38 173 SER A N 1
ATOM 1391 C CA . SER A 1 173 ? -33.959 -4.232 28.751 1.00 38.38 173 SER A CA 1
ATOM 1392 C C . SER A 1 173 ? -35.022 -3.526 29.611 1.00 38.38 173 SER A C 1
ATOM 1394 O O . SER A 1 173 ? -35.367 -3.997 30.693 1.00 38.38 173 SER A O 1
ATOM 1396 N N . LYS A 1 174 ? -35.608 -2.428 29.114 1.00 42.66 174 LYS A N 1
ATOM 1397 C CA . LYS A 1 174 ? -36.771 -1.749 29.705 1.00 42.66 174 LYS A CA 1
ATOM 1398 C C . LYS A 1 174 ? -37.998 -1.799 28.796 1.00 42.66 174 LYS A C 1
ATOM 1400 O O . LYS A 1 174 ? -38.693 -0.798 28.650 1.00 42.66 174 LYS A O 1
ATOM 1405 N N . LYS A 1 175 ? -38.294 -2.951 28.192 1.00 40.75 175 LYS A N 1
ATOM 1406 C CA . LYS A 1 175 ? -39.635 -3.219 27.650 1.00 40.75 175 LYS A CA 1
ATOM 1407 C C . LYS A 1 175 ? -39.930 -4.709 27.503 1.00 40.75 175 LYS A C 1
ATOM 1409 O O . LYS A 1 175 ? -40.281 -5.156 26.432 1.00 40.75 175 LYS A O 1
ATOM 1414 N N . ASP A 1 176 ? -39.850 -5.428 28.617 1.00 39.88 176 ASP A N 1
ATOM 1415 C CA . ASP A 1 176 ? -40.692 -6.602 28.866 1.00 39.88 176 ASP A CA 1
ATOM 1416 C C . ASP A 1 176 ? -40.936 -6.722 30.374 1.00 39.88 176 ASP A C 1
ATOM 1418 O O . ASP A 1 176 ? -40.341 -7.517 31.091 1.00 39.88 176 ASP A O 1
ATOM 1422 N N . ALA A 1 177 ? -41.797 -5.832 30.865 1.00 37.34 177 ALA A N 1
ATOM 1423 C CA . ALA A 1 177 ? -42.561 -6.021 32.093 1.00 37.34 177 ALA A CA 1
ATOM 1424 C C . ALA A 1 177 ? -43.858 -5.200 31.970 1.00 37.34 177 ALA A C 1
ATOM 1426 O O . ALA A 1 177 ? -43.983 -4.095 32.491 1.00 37.34 177 ALA A O 1
ATOM 1427 N N . ASP A 1 178 ? -44.785 -5.703 31.155 1.00 36.25 178 ASP A N 1
ATOM 1428 C CA . ASP A 1 178 ? -46.233 -5.682 31.423 1.00 36.25 178 ASP A CA 1
ATOM 1429 C C . ASP A 1 178 ? -46.967 -4.361 31.761 1.00 36.25 178 ASP A C 1
ATOM 1431 O O . ASP A 1 178 ? -48.030 -4.387 32.380 1.00 36.25 178 ASP A O 1
ATOM 1435 N N . ALA A 1 179 ? -46.501 -3.192 31.307 1.00 40.47 179 ALA A N 1
ATOM 1436 C CA . ALA A 1 179 ? -47.187 -1.921 31.610 1.00 40.47 179 ALA A CA 1
ATOM 1437 C C . ALA A 1 179 ? -47.538 -1.020 30.410 1.00 40.47 179 ALA A C 1
ATOM 1439 O O . ALA A 1 179 ? -47.899 0.137 30.611 1.00 40.47 179 ALA A O 1
ATOM 1440 N N . GLN A 1 180 ? -47.474 -1.500 29.161 1.00 37.94 180 GLN A N 1
ATOM 1441 C CA . GLN A 1 180 ? -47.867 -0.684 27.990 1.00 37.94 180 GLN A CA 1
ATOM 1442 C C . GLN A 1 180 ? -49.033 -1.218 27.152 1.00 37.94 180 GLN A C 1
ATOM 1444 O O . GLN A 1 180 ? -49.385 -0.606 26.147 1.00 37.94 180 GLN A O 1
ATOM 1449 N N . SER A 1 181 ? -49.705 -2.286 27.581 1.00 35.19 181 SER A N 1
ATOM 1450 C CA . SER A 1 181 ? -50.880 -2.817 26.874 1.00 35.19 181 SER A CA 1
ATOM 1451 C C . SER A 1 181 ? -52.230 -2.346 27.430 1.00 35.19 181 SER A C 1
ATOM 1453 O O . SER A 1 181 ? -53.268 -2.771 26.922 1.00 35.19 181 SER A O 1
ATOM 1455 N N . ARG A 1 182 ? -52.282 -1.450 28.431 1.00 39.16 182 ARG A N 1
ATOM 1456 C CA . ARG A 1 182 ? -53.562 -0.978 28.992 1.00 39.16 182 ARG A CA 1
ATOM 1457 C C . ARG A 1 182 ? -53.589 0.515 29.338 1.00 39.16 182 ARG A C 1
ATOM 1459 O O . ARG A 1 182 ? -53.343 0.899 30.469 1.00 39.16 182 ARG A O 1
ATOM 1466 N N . GLY A 1 183 ? -54.029 1.307 28.357 1.00 35.44 183 GLY A N 1
ATOM 1467 C CA . GLY A 1 183 ? -54.899 2.470 28.573 1.00 35.44 183 GLY A CA 1
ATOM 1468 C C . GLY A 1 183 ? -54.243 3.821 28.884 1.00 35.44 183 GLY A C 1
ATOM 1469 O O . GLY A 1 183 ? -53.550 3.957 29.880 1.00 35.44 183 GLY A O 1
ATOM 1470 N N . LEU A 1 184 ? -54.649 4.833 28.092 1.00 42.06 184 LEU A N 1
ATOM 1471 C CA . LEU A 1 184 ? -54.585 6.286 28.367 1.00 42.06 184 LEU A CA 1
ATOM 1472 C C . LEU A 1 184 ? -53.146 6.847 28.274 1.00 42.06 184 LEU A C 1
ATOM 1474 O O . LEU A 1 184 ? -52.304 6.527 29.091 1.00 42.06 184 LEU A O 1
ATOM 1478 N N . PHE A 1 185 ? -52.728 7.582 27.239 1.00 33.91 185 PHE A N 1
ATOM 1479 C CA . PHE A 1 185 ? -53.143 8.935 26.837 1.00 33.91 185 PHE A CA 1
ATOM 1480 C C . PHE A 1 185 ? -53.029 9.063 25.302 1.00 33.91 185 PHE A C 1
ATOM 1482 O O . PHE A 1 185 ? -51.990 8.785 24.718 1.00 33.91 185 PHE A O 1
ATOM 1489 N N . SER A 1 186 ? -54.135 9.249 24.580 1.00 29.98 186 SER A N 1
ATOM 1490 C CA . SER A 1 186 ? -54.699 10.547 24.168 1.00 29.98 186 SER A CA 1
ATOM 1491 C C . SER A 1 186 ? -53.771 11.416 23.308 1.00 29.98 186 SER A C 1
ATOM 1493 O O . SER A 1 186 ? -52.882 12.091 23.812 1.00 29.98 186 SER A O 1
ATOM 1495 N N . LYS A 1 187 ? -54.088 11.422 22.005 1.00 40.38 187 LYS A N 1
ATOM 1496 C CA . LYS A 1 187 ? -53.930 12.497 21.011 1.00 40.38 187 LYS A CA 1
ATOM 1497 C C . LYS A 1 187 ? -53.334 13.818 21.529 1.00 40.38 187 LYS A C 1
ATOM 1499 O O . LYS A 1 187 ? -53.996 14.535 22.275 1.00 40.38 187 LYS A O 1
ATOM 1504 N N . SER A 1 188 ? -52.239 14.248 20.910 1.00 28.09 188 SER A N 1
ATOM 1505 C CA . SER A 1 188 ? -52.157 15.606 20.370 1.00 28.09 188 SER A CA 1
ATOM 1506 C C . SER A 1 188 ? -51.269 15.635 19.126 1.00 28.09 188 SER A C 1
ATOM 1508 O O . SER A 1 188 ? -50.238 14.979 19.018 1.00 28.09 188 SER A O 1
ATOM 1510 N N . SER A 1 189 ? -51.789 16.346 18.139 1.00 34.47 189 SER A N 1
ATOM 1511 C CA . SER A 1 189 ? -51.203 16.694 16.859 1.00 34.47 189 SER A CA 1
ATOM 1512 C C . SER A 1 189 ? -49.956 17.558 17.019 1.00 34.47 189 SER A C 1
ATOM 1514 O O . SER A 1 189 ? -49.996 18.559 17.730 1.00 34.47 189 SER A O 1
ATOM 1516 N N . GLY A 1 190 ? -48.914 17.246 16.259 1.00 26.08 190 GLY A N 1
ATOM 1517 C CA . GLY A 1 190 ? -47.776 18.130 16.046 1.00 26.08 190 GLY A CA 1
ATOM 1518 C C . GLY A 1 190 ? -46.901 17.550 14.950 1.00 26.08 190 GLY A C 1
ATOM 1519 O O . GLY A 1 190 ? -46.214 16.560 15.172 1.00 26.08 190 GLY A O 1
ATOM 1520 N N . LYS A 1 191 ? -47.011 18.124 13.749 1.00 40.00 191 LYS A N 1
ATOM 1521 C CA . LYS A 1 191 ? -46.004 18.003 12.695 1.00 40.00 191 LYS A CA 1
ATOM 1522 C C . LYS A 1 191 ? -44.657 18.377 13.303 1.00 40.00 191 LYS A C 1
ATOM 1524 O O . LYS A 1 191 ? -44.587 19.468 13.842 1.00 40.00 191 LYS A O 1
ATOM 1529 N N . ASP A 1 192 ? -43.657 17.516 13.167 1.00 31.27 192 ASP A N 1
ATOM 1530 C CA . ASP A 1 192 ? -42.266 17.932 13.002 1.00 31.27 192 ASP A CA 1
ATOM 1531 C C . ASP A 1 192 ? -41.494 16.805 12.308 1.00 31.27 192 ASP A C 1
ATOM 1533 O O . ASP A 1 192 ? -41.331 15.691 12.816 1.00 31.27 192 ASP A O 1
ATOM 1537 N N . GLU A 1 193 ? -41.068 17.111 11.086 1.00 41.19 193 GLU A N 1
ATOM 1538 C CA . GLU A 1 193 ? -40.015 16.419 10.362 1.00 41.19 193 GLU A CA 1
ATOM 1539 C C . GLU A 1 193 ? -38.690 16.675 11.089 1.00 41.19 193 GLU A C 1
ATOM 1541 O O . GLU A 1 193 ? -38.017 17.663 10.836 1.00 41.19 193 GLU A O 1
ATOM 1546 N N . GLU A 1 194 ? -38.289 15.794 12.003 1.00 32.66 194 GLU A N 1
ATOM 1547 C CA . GLU A 1 194 ? -36.933 15.820 12.561 1.00 32.66 194 GLU A CA 1
ATOM 1548 C C . GLU A 1 194 ? -36.447 14.395 12.853 1.00 32.66 194 GLU A C 1
ATOM 1550 O O . GLU A 1 194 ? -36.464 13.884 13.975 1.00 32.66 194 GLU A O 1
ATOM 1555 N N . GLY A 1 195 ? -35.936 13.738 11.810 1.00 34.34 195 GLY A N 1
ATOM 1556 C CA . GLY A 1 195 ? -35.172 12.490 11.917 1.00 34.34 195 GLY A CA 1
ATOM 1557 C C . GLY A 1 195 ? -33.804 12.635 12.609 1.00 34.34 195 GLY A C 1
ATOM 1558 O O . GLY A 1 195 ? -33.013 11.697 12.575 1.00 34.34 195 GLY A O 1
ATOM 1559 N N . GLY A 1 196 ? -33.498 13.781 13.232 1.00 40.56 196 GLY A N 1
ATOM 1560 C CA . GLY A 1 196 ? -32.155 14.139 13.710 1.00 40.56 196 GLY A CA 1
ATOM 1561 C C . GLY A 1 196 ? -31.894 14.054 15.221 1.00 40.56 196 GLY A C 1
ATOM 1562 O O . GLY A 1 196 ? -30.752 14.218 15.634 1.00 40.56 196 GLY A O 1
ATOM 1563 N N . ASN A 1 197 ? -32.887 13.788 16.078 1.00 43.72 197 ASN A N 1
ATOM 1564 C CA . ASN A 1 197 ? -32.765 14.150 17.506 1.00 43.72 197 ASN A CA 1
ATOM 1565 C C . ASN A 1 197 ? -32.813 13.003 18.538 1.00 43.72 197 ASN A C 1
ATOM 1567 O O . ASN A 1 197 ? -33.044 13.244 19.724 1.00 43.72 197 ASN A O 1
ATOM 1571 N N . LYS A 1 198 ? -32.560 11.748 18.137 1.00 49.12 198 LYS A N 1
ATOM 1572 C CA . LYS A 1 198 ? -32.389 10.641 19.108 1.00 49.12 198 LYS A CA 1
ATOM 1573 C C . LYS A 1 198 ? -30.940 10.492 19.582 1.00 49.12 198 LYS A C 1
ATOM 1575 O O . LYS A 1 198 ? -30.720 10.313 20.773 1.00 49.12 198 LYS A O 1
ATOM 1580 N N . PHE A 1 199 ? -29.963 10.667 18.693 1.00 42.19 199 PHE A N 1
ATOM 1581 C CA . PHE A 1 199 ? -28.534 10.589 19.029 1.00 42.19 199 PHE A CA 1
ATOM 1582 C C . PHE A 1 199 ? -28.054 11.771 19.887 1.00 42.19 199 PHE A C 1
ATOM 1584 O O . PHE A 1 199 ? -27.306 11.578 20.839 1.00 42.19 199 PHE A O 1
ATOM 1591 N N . SER A 1 200 ? -28.542 12.986 19.613 1.00 42.84 200 SER A N 1
ATOM 1592 C CA . SER A 1 200 ? -28.234 14.193 20.399 1.00 42.84 200 SER A CA 1
ATOM 1593 C C . SER A 1 200 ? -28.825 14.144 21.815 1.00 42.84 200 SER A C 1
ATOM 1595 O O . SER A 1 200 ? -28.219 14.643 22.760 1.00 42.84 200 SER A O 1
ATOM 1597 N N . LYS A 1 201 ? -29.991 13.503 21.986 1.00 46.59 201 LYS A N 1
ATOM 1598 C CA . LYS A 1 201 ? -30.594 13.233 23.301 1.00 46.59 201 LYS A CA 1
ATOM 1599 C C . LYS A 1 201 ? -29.856 12.136 24.067 1.00 46.59 201 LYS A C 1
ATOM 1601 O O . LYS A 1 201 ? -29.760 12.249 25.281 1.00 46.59 201 LYS A O 1
ATOM 1606 N N . ILE A 1 202 ? -29.308 11.132 23.375 1.00 47.62 202 ILE A N 1
ATOM 1607 C CA . ILE A 1 202 ? -28.411 10.136 23.978 1.00 47.62 202 ILE A CA 1
ATOM 1608 C C . ILE A 1 202 ? -27.129 10.829 24.454 1.00 47.62 202 ILE A C 1
ATOM 1610 O O . ILE A 1 202 ? -26.802 10.691 25.618 1.00 47.62 202 ILE A O 1
ATOM 1614 N N . LEU A 1 203 ? -26.476 11.670 23.641 1.00 44.16 203 LEU A N 1
ATOM 1615 C CA . LEU A 1 203 ? -25.278 12.417 24.067 1.00 44.16 203 LEU A CA 1
ATOM 1616 C C . LEU A 1 203 ? -25.518 13.327 25.288 1.00 44.16 203 LEU A C 1
ATOM 1618 O O . LEU A 1 203 ? -24.676 13.389 26.175 1.00 44.16 203 LEU A O 1
ATOM 1622 N N . LYS A 1 204 ? -26.673 14.002 25.370 1.00 43.88 204 LYS A N 1
ATOM 1623 C CA . LYS A 1 204 ? -26.994 14.922 26.482 1.00 43.88 204 LYS A CA 1
ATOM 1624 C C . LYS A 1 204 ? -27.208 14.240 27.837 1.00 43.88 204 LYS A C 1
ATOM 1626 O O . LYS A 1 204 ? -27.095 14.906 28.859 1.00 43.88 204 LYS A O 1
ATOM 1631 N N . VAL A 1 205 ? -27.523 12.943 27.869 1.00 47.69 205 VAL A N 1
ATOM 1632 C CA . VAL A 1 205 ? -27.635 12.181 29.130 1.00 47.69 205 VAL A CA 1
ATOM 1633 C C . VAL A 1 205 ? -26.248 11.793 29.674 1.00 47.69 205 VAL A C 1
ATOM 1635 O O . VAL A 1 205 ? -26.111 11.554 30.865 1.00 47.69 205 VAL A O 1
ATOM 1638 N N . PHE A 1 206 ? -25.206 11.825 28.837 1.00 47.66 206 PHE A N 1
ATOM 1639 C CA . PHE A 1 206 ? -23.844 11.380 29.159 1.00 47.66 206 PHE A CA 1
ATOM 1640 C C . PHE A 1 206 ? -22.892 12.521 29.589 1.00 47.66 206 PHE A C 1
ATOM 1642 O O . PHE A 1 206 ? -21.734 12.270 29.917 1.00 47.66 206 PHE A O 1
ATOM 1649 N N . ASP A 1 207 ? -23.351 13.774 29.616 1.00 41.44 207 ASP A N 1
ATOM 1650 C CA . ASP A 1 207 ? -22.506 14.987 29.637 1.00 41.44 207 ASP A CA 1
ATOM 1651 C C . ASP A 1 207 ? -21.869 15.339 31.008 1.00 41.44 207 ASP A C 1
ATOM 1653 O O . ASP A 1 207 ? -21.171 16.337 31.148 1.00 41.44 207 ASP A O 1
ATOM 1657 N N . GLY A 1 208 ? -22.096 14.544 32.062 1.00 48.53 208 GLY A N 1
ATOM 1658 C CA . GLY A 1 208 ? -21.623 14.884 33.417 1.00 48.53 208 GLY A CA 1
ATOM 1659 C C . GLY A 1 208 ? -20.270 14.277 33.814 1.00 48.53 208 GLY A C 1
ATOM 1660 O O . GLY A 1 208 ? -19.428 14.959 34.399 1.00 48.53 208 GLY A O 1
ATOM 1661 N N . LYS A 1 209 ? -20.069 12.981 33.522 1.00 51.28 209 LYS A N 1
ATOM 1662 C CA . LYS A 1 209 ? -18.877 12.173 33.887 1.00 51.28 209 LYS A CA 1
ATOM 1663 C C . LYS A 1 209 ? -18.654 10.972 32.949 1.00 51.28 209 LYS A C 1
ATOM 1665 O O . LYS A 1 209 ? -17.513 10.638 32.647 1.00 51.28 209 LYS A O 1
ATOM 1670 N N . GLU A 1 210 ? -19.735 10.380 32.440 1.00 50.94 210 GLU A N 1
ATOM 1671 C CA . GLU A 1 210 ? -19.749 9.139 31.644 1.00 50.94 210 GLU A CA 1
ATOM 1672 C C . GLU A 1 210 ? -19.287 9.323 30.187 1.00 50.94 210 GLU A C 1
ATOM 1674 O O . GLU A 1 210 ? -18.510 8.514 29.676 1.00 50.94 210 GLU A O 1
ATOM 1679 N N . GLY A 1 211 ? -19.680 10.420 29.528 1.00 55.16 211 GLY A N 1
ATOM 1680 C CA . GLY A 1 211 ? -19.159 10.806 28.210 1.00 55.16 211 GLY A CA 1
ATOM 1681 C C . GLY A 1 211 ? -17.644 11.003 28.246 1.00 55.16 211 GLY A C 1
ATOM 1682 O O . GLY A 1 211 ? -16.929 10.562 27.352 1.00 55.16 211 GLY A O 1
ATOM 1683 N N . ASN A 1 212 ? -17.137 11.507 29.374 1.00 63.50 212 ASN A N 1
ATOM 1684 C CA . ASN A 1 212 ? -15.713 11.693 29.618 1.00 63.50 212 ASN A CA 1
ATOM 1685 C C . ASN A 1 212 ? -14.943 10.355 29.645 1.00 63.50 212 ASN A C 1
ATOM 1687 O O . ASN A 1 212 ? -13.791 10.321 29.227 1.00 63.50 212 ASN A O 1
ATOM 1691 N N . PHE A 1 213 ? -15.544 9.242 30.090 1.00 67.81 213 PHE A N 1
ATOM 1692 C CA . PHE A 1 213 ? -14.872 7.934 30.091 1.00 67.81 213 PHE A CA 1
ATOM 1693 C C . PHE A 1 213 ? -14.747 7.346 28.683 1.00 67.81 213 PHE A C 1
ATOM 1695 O O . PHE A 1 213 ? -13.639 7.008 28.266 1.00 67.81 213 PHE A O 1
ATOM 1702 N N . ILE A 1 214 ? -15.850 7.260 27.929 1.00 71.81 214 ILE A N 1
ATOM 1703 C CA . ILE A 1 214 ? -15.820 6.734 26.552 1.00 71.81 214 ILE A CA 1
ATOM 1704 C C . ILE A 1 214 ? -14.931 7.619 25.678 1.00 71.81 214 ILE A C 1
ATOM 1706 O O . ILE A 1 214 ? -14.111 7.110 24.916 1.00 71.81 214 ILE A O 1
ATOM 1710 N N . ASP A 1 215 ? -15.017 8.939 25.825 1.00 74.62 215 ASP A N 1
ATOM 1711 C CA . ASP A 1 215 ? -14.151 9.851 25.085 1.00 74.62 215 ASP A CA 1
ATOM 1712 C C . ASP A 1 215 ? -12.673 9.648 25.445 1.00 74.62 215 ASP A C 1
ATOM 1714 O O . ASP A 1 215 ? -11.848 9.547 24.541 1.00 74.62 215 ASP A O 1
ATOM 1718 N N . ARG A 1 216 ? -12.319 9.468 26.726 1.00 76.69 216 ARG A N 1
ATOM 1719 C CA . ARG A 1 216 ? -10.936 9.151 27.144 1.00 76.69 216 ARG A CA 1
ATOM 1720 C C . ARG A 1 216 ? -10.456 7.776 26.680 1.00 76.69 216 ARG A C 1
ATOM 1722 O O . ARG A 1 216 ? -9.265 7.610 26.407 1.00 76.69 216 ARG A O 1
ATOM 1729 N N . MET A 1 217 ? -11.348 6.790 26.626 1.00 75.94 217 MET A N 1
ATOM 1730 C CA . MET A 1 217 ? -11.049 5.439 26.154 1.00 75.94 217 MET A CA 1
ATOM 1731 C C . MET A 1 217 ? -10.690 5.467 24.667 1.00 75.94 217 MET A C 1
ATOM 1733 O O . MET A 1 217 ? -9.642 4.955 24.272 1.00 75.94 217 MET A O 1
ATOM 1737 N N . PHE A 1 218 ? -11.528 6.122 23.863 1.00 84.12 218 PHE A N 1
ATOM 1738 C CA . PHE A 1 218 ? -11.356 6.219 22.417 1.00 84.12 218 PHE A CA 1
ATOM 1739 C C . PHE A 1 218 ? -10.330 7.272 21.991 1.00 84.12 218 PHE A C 1
ATOM 1741 O O . PHE A 1 218 ? -9.780 7.142 20.905 1.00 84.12 218 PHE A O 1
ATOM 1748 N N . ALA A 1 219 ? -9.996 8.252 22.836 1.00 85.19 219 ALA A N 1
ATOM 1749 C CA . ALA A 1 219 ? -8.964 9.249 22.541 1.00 85.19 219 ALA A CA 1
ATOM 1750 C C . ALA A 1 219 ? -7.575 8.638 22.298 1.00 85.19 219 ALA A C 1
ATOM 1752 O O . ALA A 1 219 ? -6.790 9.213 21.558 1.00 85.19 219 ALA A O 1
ATOM 1753 N N . LYS A 1 220 ? -7.271 7.479 22.900 1.00 86.56 220 LYS A N 1
ATOM 1754 C CA . LYS A 1 220 ? -5.989 6.775 22.697 1.00 86.56 220 LYS A CA 1
ATOM 1755 C C . LYS A 1 220 ? -6.051 5.672 21.643 1.00 86.56 220 LYS A C 1
ATOM 1757 O O . LYS A 1 220 ? -5.037 5.037 21.372 1.00 86.56 220 LYS A O 1
ATOM 1762 N N . LEU A 1 221 ? -7.240 5.381 21.114 1.00 87.25 221 LEU A N 1
ATOM 1763 C CA . LEU A 1 221 ? -7.409 4.295 20.159 1.00 87.25 221 LEU A CA 1
ATOM 1764 C C . LEU A 1 221 ? -6.733 4.602 18.807 1.00 87.25 221 LEU A C 1
ATOM 1766 O O . LEU A 1 221 ? -6.076 3.691 18.319 1.00 87.25 221 LEU A O 1
ATOM 1770 N N . PRO A 1 222 ? -6.784 5.831 18.243 1.00 92.75 222 PRO A N 1
ATOM 1771 C CA . PRO A 1 222 ? -6.014 6.187 17.044 1.00 92.75 222 PRO A CA 1
ATOM 1772 C C . PRO A 1 222 ? -4.518 5.885 17.174 1.00 92.75 222 PRO A C 1
ATOM 1774 O O . PRO A 1 222 ? -3.986 5.123 16.373 1.00 92.75 222 PRO A O 1
ATOM 1777 N N . ASP A 1 223 ? -3.875 6.356 18.250 1.00 91.81 223 ASP A N 1
ATOM 1778 C CA . ASP A 1 223 ? -2.450 6.097 18.511 1.00 91.81 223 ASP A CA 1
ATOM 1779 C C . ASP A 1 223 ? -2.143 4.597 18.577 1.00 91.81 223 ASP A C 1
ATOM 1781 O O . ASP A 1 223 ? -1.114 4.142 18.087 1.00 91.81 223 ASP A O 1
ATOM 1785 N N . LYS A 1 224 ? -3.045 3.808 19.175 1.00 90.25 224 LYS A N 1
ATOM 1786 C CA . LYS A 1 224 ? -2.886 2.353 19.279 1.00 90.25 224 LYS A CA 1
ATOM 1787 C C . LYS A 1 224 ? -3.101 1.624 17.966 1.00 90.25 224 LYS A C 1
ATOM 1789 O O . LYS A 1 224 ? -2.424 0.627 17.730 1.00 90.25 224 LYS A O 1
ATOM 1794 N N . VAL A 1 225 ? -4.012 2.107 17.129 1.00 92.38 225 VAL A N 1
ATOM 1795 C CA . VAL A 1 225 ? -4.167 1.603 15.766 1.00 92.38 225 VAL A CA 1
ATOM 1796 C C . VAL A 1 225 ? -2.897 1.911 14.972 1.00 92.38 225 VAL A C 1
ATOM 1798 O O . VAL A 1 225 ? -2.329 0.984 14.409 1.00 92.38 225 VAL A O 1
ATOM 1801 N N . SER A 1 226 ? -2.378 3.141 15.018 1.00 94.69 226 SER A N 1
ATOM 1802 C CA . SER A 1 226 ? -1.140 3.503 14.308 1.00 94.69 226 SER A CA 1
ATOM 1803 C C . SER A 1 226 ? 0.084 2.721 14.804 1.00 94.69 226 SER A C 1
ATOM 1805 O O . SER A 1 226 ? 0.838 2.158 14.008 1.00 94.69 226 SER A O 1
ATOM 1807 N N . GLU A 1 227 ? 0.254 2.576 16.124 1.00 95.00 227 GLU A N 1
ATOM 1808 C CA . GLU A 1 227 ? 1.326 1.760 16.717 1.00 95.00 227 GLU A CA 1
ATOM 1809 C C . GLU A 1 227 ? 1.264 0.300 16.244 1.00 95.00 227 GLU A C 1
ATOM 1811 O O . GLU A 1 227 ? 2.302 -0.315 15.996 1.00 95.00 227 GLU A O 1
ATOM 1816 N N . PHE A 1 228 ? 0.055 -0.244 16.086 1.00 94.31 228 PHE A N 1
ATOM 1817 C CA . PHE A 1 228 ? -0.152 -1.583 15.547 1.00 94.31 228 PHE A CA 1
ATOM 1818 C C . PHE A 1 228 ? 0.141 -1.672 14.044 1.00 94.31 228 PHE A C 1
ATOM 1820 O O . PHE A 1 228 ? 0.758 -2.641 13.611 1.00 94.31 228 PHE A O 1
ATOM 1827 N N . LEU A 1 229 ? -0.288 -0.692 13.245 1.00 94.56 229 LEU A N 1
ATOM 1828 C CA . LEU A 1 229 ? -0.134 -0.714 11.787 1.00 94.56 229 LEU A CA 1
ATOM 1829 C C . LEU A 1 229 ? 1.321 -0.551 11.349 1.00 94.56 229 LEU A C 1
ATOM 1831 O O . LEU A 1 229 ? 1.756 -1.213 10.404 1.00 94.56 229 LEU A O 1
ATOM 1835 N N . ARG A 1 230 ? 2.079 0.298 12.047 1.00 95.75 230 ARG A N 1
ATOM 1836 C CA . ARG A 1 230 ? 3.455 0.675 11.701 1.00 95.75 230 ARG A CA 1
ATOM 1837 C C . ARG A 1 230 ? 4.367 -0.492 11.291 1.00 95.75 230 ARG A C 1
ATOM 1839 O O . ARG A 1 230 ? 4.920 -0.414 10.196 1.00 95.75 230 ARG A O 1
ATOM 1846 N N . PRO A 1 231 ? 4.520 -1.585 12.065 1.00 96.81 231 PRO A N 1
ATOM 1847 C CA . PRO A 1 231 ? 5.382 -2.699 11.657 1.00 96.81 231 PRO A CA 1
ATOM 1848 C C . PRO A 1 231 ? 4.949 -3.368 10.341 1.00 96.81 231 PRO A C 1
ATOM 1850 O O . PRO A 1 231 ? 5.802 -3.828 9.579 1.00 96.81 231 PRO A O 1
ATOM 1853 N N . TYR A 1 232 ? 3.648 -3.418 10.041 1.00 95.38 232 TYR A N 1
ATOM 1854 C CA . TYR A 1 232 ? 3.142 -4.006 8.796 1.00 95.38 232 TYR A CA 1
ATOM 1855 C C . TYR A 1 232 ? 3.327 -3.069 7.606 1.00 95.38 232 TYR A C 1
ATOM 1857 O O . TYR A 1 232 ? 3.668 -3.539 6.521 1.00 95.38 232 TYR A O 1
ATOM 1865 N N . LEU A 1 233 ? 3.165 -1.762 7.818 1.00 95.88 233 LEU A N 1
ATOM 1866 C CA . LEU A 1 233 ? 3.433 -0.737 6.810 1.00 95.88 233 LEU A CA 1
ATOM 1867 C C . LEU A 1 233 ? 4.925 -0.694 6.458 1.00 95.88 233 LEU A C 1
ATOM 1869 O O . LEU A 1 233 ? 5.274 -0.789 5.286 1.00 95.88 233 LEU A O 1
ATOM 1873 N N . GLU A 1 234 ? 5.816 -0.704 7.452 1.00 95.88 234 GLU A N 1
ATOM 1874 C CA . GLU A 1 234 ? 7.267 -0.788 7.230 1.00 95.88 234 GLU A CA 1
ATOM 1875 C C . GLU A 1 234 ? 7.664 -2.062 6.462 1.00 95.88 234 GLU A C 1
ATOM 1877 O O . GLU A 1 234 ? 8.543 -2.041 5.593 1.00 95.88 234 GLU A O 1
ATOM 1882 N N . ASN A 1 235 ? 7.015 -3.191 6.767 1.00 95.88 235 ASN A N 1
ATOM 1883 C CA . ASN A 1 235 ? 7.242 -4.439 6.046 1.00 95.88 235 ASN A CA 1
ATOM 1884 C C . ASN A 1 235 ? 6.702 -4.387 4.609 1.00 95.88 235 ASN A C 1
ATOM 1886 O O . ASN A 1 235 ? 7.361 -4.889 3.699 1.00 95.88 235 ASN A O 1
ATOM 1890 N N . PHE A 1 236 ? 5.540 -3.769 4.389 1.00 95.62 236 PHE A N 1
ATOM 1891 C CA . PHE A 1 236 ? 4.992 -3.520 3.056 1.00 95.62 236 PHE A CA 1
ATOM 1892 C C . PHE A 1 236 ? 5.949 -2.670 2.217 1.00 95.62 236 PHE A C 1
ATOM 1894 O O . PHE A 1 236 ? 6.304 -3.080 1.112 1.00 95.62 236 PHE A O 1
ATOM 1901 N N . GLU A 1 237 ? 6.428 -1.546 2.754 1.00 95.56 237 GLU A N 1
ATOM 1902 C CA . GLU A 1 237 ? 7.366 -0.662 2.061 1.00 95.56 237 GLU A CA 1
ATOM 1903 C C . GLU A 1 237 ? 8.638 -1.414 1.657 1.00 95.56 237 GLU A C 1
ATOM 1905 O O . GLU A 1 237 ? 9.065 -1.364 0.500 1.00 95.56 237 GLU A O 1
ATOM 1910 N N . ARG A 1 238 ? 9.228 -2.163 2.597 1.00 96.56 238 ARG A N 1
ATOM 1911 C CA . ARG A 1 238 ? 10.430 -2.964 2.341 1.00 96.56 238 ARG A CA 1
ATOM 1912 C C . ARG A 1 238 ? 10.180 -4.037 1.283 1.00 96.56 238 ARG A C 1
ATOM 1914 O O . ARG A 1 238 ? 10.921 -4.096 0.306 1.00 96.56 238 ARG A O 1
ATOM 1921 N N . SER A 1 239 ? 9.137 -4.845 1.459 1.00 95.25 239 SER A N 1
ATOM 1922 C CA . SER A 1 239 ? 8.795 -5.963 0.570 1.00 95.25 239 SER A CA 1
ATOM 1923 C C . SER A 1 239 ? 8.473 -5.487 -0.846 1.00 95.25 239 SER A C 1
ATOM 1925 O O . SER A 1 239 ? 8.897 -6.113 -1.821 1.00 95.25 239 SER A O 1
ATOM 1927 N N . LEU A 1 240 ? 7.770 -4.359 -0.983 1.00 94.56 240 LEU A N 1
ATOM 1928 C CA . LEU A 1 240 ? 7.469 -3.770 -2.282 1.00 94.56 240 LEU A CA 1
ATOM 1929 C C . LEU A 1 240 ? 8.747 -3.294 -2.978 1.00 94.56 240 LEU A C 1
ATOM 1931 O O . LEU A 1 240 ? 8.979 -3.642 -4.136 1.00 94.56 240 LEU A O 1
ATOM 1935 N N . LEU A 1 241 ? 9.603 -2.549 -2.273 1.00 94.94 241 LEU A N 1
ATOM 1936 C CA . LEU A 1 241 ? 10.864 -2.069 -2.838 1.00 94.94 241 LEU A CA 1
ATOM 1937 C C . LEU A 1 241 ? 11.800 -3.229 -3.208 1.00 94.94 241 LEU A C 1
ATOM 1939 O O . LEU A 1 241 ? 12.411 -3.214 -4.275 1.00 94.94 241 LEU A O 1
ATOM 1943 N N . GLU A 1 242 ? 11.899 -4.256 -2.369 1.00 96.06 242 GLU A N 1
ATOM 1944 C CA . GLU A 1 242 ? 12.685 -5.455 -2.673 1.00 96.06 242 GLU A CA 1
ATOM 1945 C C . GLU A 1 242 ? 12.142 -6.174 -3.912 1.00 96.06 242 GLU A C 1
ATOM 1947 O O . GLU A 1 242 ? 12.900 -6.398 -4.855 1.00 96.06 242 GLU A O 1
ATOM 1952 N N . SER A 1 243 ? 10.832 -6.429 -3.971 1.00 94.38 243 SER A N 1
ATOM 1953 C CA . SER A 1 243 ? 10.191 -7.125 -5.096 1.00 94.38 243 SER A CA 1
ATOM 1954 C C . SER A 1 243 ? 10.357 -6.369 -6.418 1.00 94.38 243 SER A C 1
ATOM 1956 O O . SER A 1 243 ? 10.697 -6.961 -7.442 1.00 94.38 243 SER A O 1
ATOM 1958 N N . VAL A 1 244 ? 10.161 -5.047 -6.407 1.00 92.69 244 VAL A N 1
ATOM 1959 C CA . VAL A 1 244 ? 10.360 -4.192 -7.588 1.00 92.69 244 VAL A CA 1
ATOM 1960 C C . VAL A 1 244 ? 11.835 -4.175 -7.997 1.00 92.69 244 VAL A C 1
ATOM 1962 O O . VAL A 1 244 ? 12.162 -4.306 -9.177 1.00 92.69 244 VAL A O 1
ATOM 1965 N N . GLY A 1 245 ? 12.750 -4.072 -7.031 1.00 91.81 245 GLY A N 1
ATOM 1966 C CA . GLY A 1 245 ? 14.187 -4.128 -7.286 1.00 91.81 245 GLY A CA 1
ATOM 1967 C C . GLY A 1 245 ? 14.643 -5.470 -7.867 1.00 91.81 245 GLY A C 1
ATOM 1968 O O . GLY A 1 245 ? 15.526 -5.500 -8.728 1.00 91.81 245 GLY A O 1
ATOM 1969 N N . GLU A 1 246 ? 14.065 -6.582 -7.420 1.00 93.88 246 GLU A N 1
ATOM 1970 C CA . GLU A 1 246 ? 14.312 -7.916 -7.973 1.00 93.88 246 GLU A CA 1
ATOM 1971 C C . GLU A 1 246 ? 13.757 -8.061 -9.388 1.00 93.88 246 GLU A C 1
ATOM 1973 O O . GLU A 1 246 ? 14.477 -8.542 -10.264 1.00 93.88 246 GLU A O 1
ATOM 1978 N N . GLU A 1 247 ? 12.535 -7.594 -9.644 1.00 91.88 247 GLU A N 1
ATOM 1979 C CA . GLU A 1 247 ? 11.940 -7.602 -10.985 1.00 91.88 247 GLU A CA 1
ATOM 1980 C C . GLU A 1 247 ? 12.799 -6.804 -11.965 1.00 91.88 247 GLU A C 1
ATOM 1982 O O . GLU A 1 247 ? 13.128 -7.273 -13.063 1.00 91.88 247 GLU A O 1
ATOM 1987 N N . PHE A 1 248 ? 13.273 -5.635 -11.534 1.00 88.88 248 PHE A N 1
ATOM 1988 C CA . PHE A 1 248 ? 14.215 -4.857 -12.315 1.00 88.88 248 PHE A CA 1
ATOM 1989 C C . PHE A 1 248 ? 15.503 -5.630 -12.598 1.00 88.88 248 PHE A C 1
ATOM 1991 O O . PHE A 1 248 ? 15.917 -5.722 -13.754 1.00 88.88 248 PHE A O 1
ATOM 1998 N N . ARG A 1 249 ? 16.148 -6.225 -11.592 1.00 88.25 249 ARG A N 1
ATOM 1999 C CA . ARG A 1 249 ? 17.440 -6.906 -11.788 1.00 88.25 249 ARG A CA 1
ATOM 2000 C C . ARG A 1 249 ? 17.330 -8.189 -12.601 1.00 88.25 249 ARG A C 1
ATOM 2002 O O . ARG A 1 249 ? 18.186 -8.433 -13.458 1.00 88.25 249 ARG A O 1
ATOM 2009 N N . ASN A 1 250 ? 16.318 -9.000 -12.332 1.00 88.88 250 ASN A N 1
ATOM 2010 C CA . ASN A 1 250 ? 16.256 -10.383 -12.794 1.00 88.88 250 ASN A CA 1
ATOM 2011 C C . ASN A 1 250 ? 15.442 -10.544 -14.079 1.00 88.88 250 ASN A C 1
ATOM 2013 O O . ASN A 1 250 ? 15.688 -11.496 -14.823 1.00 88.88 250 ASN A O 1
ATOM 2017 N N . ASN A 1 251 ? 14.535 -9.606 -14.371 1.00 86.25 251 ASN A N 1
ATOM 2018 C CA . ASN A 1 251 ? 13.599 -9.724 -15.486 1.00 86.25 251 ASN A CA 1
ATOM 2019 C C . ASN A 1 251 ? 13.674 -8.542 -16.455 1.00 86.25 251 ASN A C 1
ATOM 2021 O O . ASN A 1 251 ? 13.957 -8.765 -17.635 1.00 86.25 251 ASN A O 1
ATOM 2025 N N . ILE A 1 252 ? 13.469 -7.307 -15.987 1.00 84.25 252 ILE A N 1
ATOM 2026 C CA . ILE A 1 252 ? 13.408 -6.121 -16.862 1.00 84.25 252 ILE A CA 1
ATOM 2027 C C . ILE A 1 252 ? 14.801 -5.783 -17.399 1.00 84.25 252 ILE A C 1
ATOM 2029 O O . ILE A 1 252 ? 14.985 -5.656 -18.603 1.00 84.25 252 ILE A O 1
ATOM 2033 N N . PHE A 1 253 ? 15.816 -5.708 -16.545 1.00 79.94 253 PHE A N 1
ATOM 2034 C CA . PHE A 1 253 ? 17.186 -5.378 -16.944 1.00 79.94 253 PHE A CA 1
ATOM 2035 C C . PHE A 1 253 ? 18.092 -6.600 -17.052 1.00 79.94 253 PHE A C 1
ATOM 2037 O O . PHE A 1 253 ? 19.309 -6.495 -16.895 1.00 79.94 253 PHE A O 1
ATOM 2044 N N . ARG A 1 254 ? 17.551 -7.797 -17.274 1.00 83.25 254 ARG A N 1
ATOM 2045 C CA . ARG A 1 254 ? 18.401 -8.967 -17.509 1.00 83.25 254 ARG A CA 1
ATOM 2046 C C . ARG A 1 254 ? 19.147 -8.787 -18.831 1.00 83.25 254 ARG A C 1
ATOM 2048 O O . ARG A 1 254 ? 18.506 -8.736 -19.872 1.00 83.25 254 ARG A O 1
ATOM 2055 N N . ASP A 1 255 ? 20.477 -8.710 -18.774 1.00 72.44 255 ASP A N 1
ATOM 2056 C CA . ASP A 1 255 ? 21.336 -8.222 -19.863 1.00 72.44 255 ASP A CA 1
ATOM 2057 C C . ASP A 1 255 ? 20.997 -8.801 -21.244 1.00 72.44 255 ASP A C 1
ATOM 2059 O O . ASP A 1 255 ? 20.775 -8.041 -22.183 1.00 72.44 255 ASP A O 1
ATOM 2063 N N . ASP A 1 256 ? 20.905 -10.125 -21.379 1.00 75.12 256 ASP A N 1
ATOM 2064 C CA . ASP A 1 256 ? 20.623 -10.758 -22.676 1.00 75.12 256 ASP A CA 1
ATOM 2065 C C . ASP A 1 256 ? 19.190 -10.505 -23.152 1.00 75.12 256 ASP A C 1
ATOM 2067 O O . ASP A 1 256 ? 18.953 -10.286 -24.338 1.00 75.12 256 ASP A O 1
ATOM 2071 N N . LYS A 1 257 ? 18.232 -10.502 -22.221 1.00 78.62 257 LYS A N 1
ATOM 2072 C CA . LYS A 1 257 ? 16.815 -10.301 -22.523 1.00 78.62 257 LYS A CA 1
ATOM 2073 C C . LYS A 1 257 ? 16.552 -8.853 -22.934 1.00 78.62 257 LYS A C 1
ATOM 2075 O O . LYS A 1 257 ? 16.074 -8.618 -24.034 1.00 78.62 257 LYS A O 1
ATOM 2080 N N . PHE A 1 258 ? 16.980 -7.892 -22.116 1.00 77.88 258 PHE A N 1
ATOM 2081 C CA . PHE A 1 258 ? 16.834 -6.466 -22.405 1.00 77.88 258 PHE A CA 1
ATOM 2082 C C . PHE A 1 258 ? 17.475 -6.095 -23.746 1.00 77.88 258 PHE A C 1
ATOM 2084 O O . PHE A 1 258 ? 16.855 -5.414 -24.558 1.00 77.88 258 PHE A O 1
ATOM 2091 N N . LYS A 1 259 ? 18.710 -6.552 -24.010 1.00 75.94 259 LYS A N 1
ATOM 2092 C CA . LYS A 1 259 ? 19.388 -6.263 -25.284 1.00 75.94 259 LYS A CA 1
ATOM 2093 C C . LYS A 1 259 ? 18.598 -6.789 -26.473 1.00 75.94 259 LYS A C 1
ATOM 2095 O O . LYS A 1 259 ? 18.443 -6.066 -27.455 1.00 75.94 259 LYS A O 1
ATOM 2100 N N . ASN A 1 260 ? 18.139 -8.036 -26.400 1.00 80.69 260 ASN A N 1
ATOM 2101 C CA . ASN A 1 260 ? 17.409 -8.671 -27.491 1.00 80.69 260 ASN A CA 1
ATOM 2102 C C . ASN A 1 260 ? 16.047 -8.008 -27.714 1.00 80.69 260 ASN A C 1
ATOM 2104 O O . ASN A 1 260 ? 15.704 -7.721 -28.858 1.00 80.69 260 ASN A O 1
ATOM 2108 N N . ASP A 1 261 ? 15.319 -7.697 -26.646 1.00 81.38 261 ASP A N 1
ATOM 2109 C CA . ASP A 1 261 ? 13.979 -7.119 -26.727 1.00 81.38 261 ASP A CA 1
ATOM 2110 C C . ASP A 1 261 ? 14.030 -5.670 -27.235 1.00 81.38 261 ASP A C 1
ATOM 2112 O O . ASP A 1 261 ? 13.358 -5.337 -28.212 1.00 81.38 261 ASP A O 1
ATOM 2116 N N . VAL A 1 262 ? 14.929 -4.833 -26.700 1.00 77.50 262 VAL A N 1
ATOM 2117 C CA . VAL A 1 262 ? 15.143 -3.464 -27.210 1.00 77.50 262 VAL A CA 1
ATOM 2118 C C . VAL A 1 262 ? 15.634 -3.486 -28.658 1.00 77.50 262 VAL A C 1
ATOM 2120 O O . VAL A 1 262 ? 15.190 -2.673 -29.469 1.00 77.50 262 VAL A O 1
ATOM 2123 N N . LYS A 1 263 ? 16.515 -4.427 -29.026 1.00 76.25 263 LYS A N 1
ATOM 2124 C CA . LYS A 1 263 ? 16.935 -4.604 -30.422 1.00 76.25 263 LYS A CA 1
ATOM 2125 C C . LYS A 1 263 ? 15.735 -4.936 -31.306 1.00 76.25 263 LYS A C 1
ATOM 2127 O O . LYS A 1 263 ? 15.566 -4.276 -32.324 1.00 76.25 263 LYS A O 1
ATOM 2132 N N . ASN A 1 264 ? 14.901 -5.899 -30.919 1.00 79.94 264 ASN A N 1
ATOM 2133 C CA . ASN A 1 264 ? 13.710 -6.297 -31.673 1.00 79.94 264 ASN A CA 1
ATOM 2134 C C . ASN A 1 264 ? 12.724 -5.135 -31.850 1.00 79.94 264 ASN A C 1
ATOM 2136 O O . ASN A 1 264 ? 12.187 -4.958 -32.942 1.00 79.94 264 ASN A O 1
ATOM 2140 N N . ILE A 1 265 ? 12.530 -4.310 -30.820 1.00 81.88 265 ILE A N 1
ATOM 2141 C CA . ILE A 1 265 ? 11.709 -3.096 -30.897 1.00 81.88 265 ILE A CA 1
ATOM 2142 C C . ILE A 1 265 ? 12.336 -2.078 -31.864 1.00 81.88 265 ILE 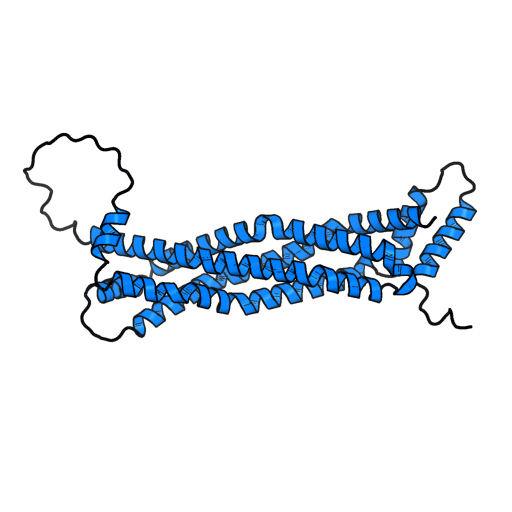A C 1
ATOM 2144 O O . ILE A 1 265 ? 11.654 -1.554 -32.742 1.00 81.88 265 ILE A O 1
ATOM 2148 N N . LEU A 1 266 ? 13.653 -1.854 -31.800 1.00 75.31 266 LEU A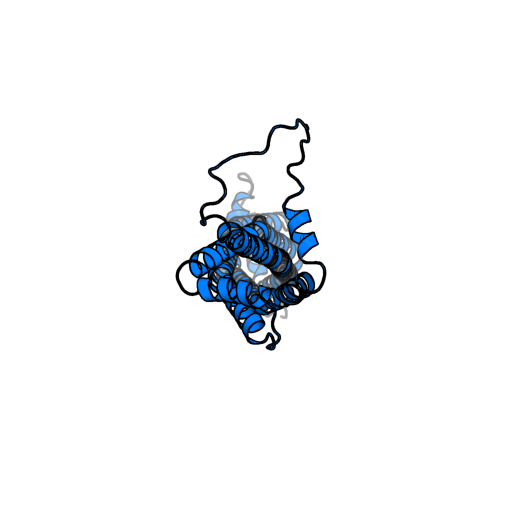 N 1
ATOM 2149 C CA . LEU A 1 266 ? 14.360 -0.981 -32.745 1.00 75.31 266 LEU A CA 1
ATOM 2150 C C . LEU A 1 266 ? 14.218 -1.434 -34.203 1.00 75.31 266 LEU A C 1
ATOM 2152 O O . LEU A 1 266 ? 14.157 -0.577 -35.086 1.00 75.31 266 LEU A O 1
ATOM 2156 N N . LEU A 1 267 ? 14.118 -2.742 -34.465 1.00 73.50 267 LEU A N 1
ATOM 2157 C CA . LEU A 1 267 ? 13.869 -3.261 -35.815 1.00 73.50 267 LEU A CA 1
ATOM 2158 C C . LEU A 1 267 ? 12.493 -2.858 -36.351 1.00 73.50 267 LEU A C 1
ATOM 2160 O O . LEU A 1 267 ? 12.369 -2.617 -37.549 1.00 73.50 267 LEU A O 1
ATOM 2164 N N . LYS A 1 268 ? 11.486 -2.714 -35.480 1.00 74.94 268 LYS A N 1
ATOM 2165 C CA . LYS A 1 268 ? 10.157 -2.206 -35.861 1.00 74.94 268 LYS A CA 1
ATOM 2166 C C . LYS A 1 268 ? 10.190 -0.720 -36.255 1.00 74.94 268 LYS A C 1
ATOM 2168 O O . LYS A 1 268 ? 9.317 -0.269 -36.984 1.00 74.94 268 LYS A O 1
ATOM 2173 N N . PHE A 1 269 ? 11.200 0.033 -35.804 1.00 70.06 269 PHE A N 1
ATOM 2174 C CA . PHE A 1 269 ? 11.407 1.457 -36.121 1.00 70.06 269 PHE A CA 1
ATOM 2175 C C . PHE A 1 269 ? 12.328 1.717 -37.337 1.00 70.06 269 PHE A C 1
ATOM 2177 O O . PHE A 1 269 ? 12.672 2.879 -37.616 1.00 70.06 269 PHE A O 1
ATOM 2184 N N . GLY A 1 270 ? 12.799 0.664 -38.014 1.00 61.72 270 GLY A N 1
ATOM 2185 C CA . GLY A 1 270 ? 13.599 0.754 -39.240 1.00 61.72 270 GLY A CA 1
ATOM 2186 C C . GLY A 1 270 ? 12.724 0.933 -40.484 1.00 61.72 270 GLY A C 1
ATOM 2187 O O . GLY A 1 270 ? 11.652 0.343 -40.565 1.00 61.72 270 GLY A O 1
ATOM 2188 N N . ASP A 1 271 ? 13.179 1.744 -41.447 1.00 54.44 271 ASP A N 1
ATOM 2189 C CA . ASP A 1 271 ? 12.493 1.894 -42.737 1.00 54.44 271 ASP A CA 1
ATOM 2190 C C . ASP A 1 271 ? 12.518 0.564 -43.510 1.00 54.44 271 ASP A C 1
ATOM 2192 O O . ASP A 1 271 ? 13.595 -0.025 -43.643 1.00 54.44 271 ASP A O 1
ATOM 2196 N N . PRO A 1 272 ? 11.382 0.111 -44.071 1.00 52.28 272 PRO A N 1
ATOM 2197 C CA . PRO A 1 272 ? 11.334 -1.092 -44.902 1.00 52.28 272 PRO A CA 1
ATOM 2198 C C . PRO A 1 272 ? 12.132 -0.961 -46.214 1.00 52.28 272 PRO A C 1
ATOM 2200 O O . PRO A 1 272 ? 12.494 -1.982 -46.794 1.00 52.28 272 PRO A O 1
ATOM 2203 N N . ASP A 1 273 ? 12.461 0.268 -46.639 1.00 54.19 273 ASP A N 1
ATOM 2204 C CA . ASP A 1 273 ? 13.069 0.572 -47.947 1.00 54.19 273 ASP A CA 1
ATOM 2205 C C . ASP A 1 273 ? 14.533 1.064 -47.882 1.00 54.19 273 ASP A C 1
ATOM 2207 O O . ASP A 1 273 ? 15.149 1.348 -48.911 1.00 54.19 273 ASP A O 1
ATOM 2211 N N . GLY A 1 274 ? 15.113 1.188 -46.685 1.00 51.72 274 GLY A N 1
ATOM 2212 C CA . GLY A 1 274 ? 16.506 1.605 -46.488 1.00 51.72 274 GLY A CA 1
ATOM 2213 C C . GLY A 1 274 ? 17.435 0.414 -46.274 1.00 51.72 274 GLY A C 1
ATOM 2214 O O . GLY A 1 274 ? 17.010 -0.613 -45.756 1.00 51.72 274 GLY A O 1
ATOM 2215 N N . ASP A 1 275 ? 18.714 0.557 -46.637 1.00 52.25 275 ASP A N 1
ATOM 2216 C CA . ASP A 1 275 ? 19.764 -0.469 -46.521 1.00 52.25 275 ASP A CA 1
ATOM 2217 C C . ASP A 1 275 ? 19.982 -0.869 -45.040 1.00 52.25 275 ASP A C 1
ATOM 2219 O O . ASP A 1 275 ? 20.881 -0.393 -44.338 1.00 52.25 275 ASP A O 1
ATOM 2223 N N . GLY A 1 276 ? 19.082 -1.709 -44.518 1.00 51.69 276 GLY A N 1
ATOM 2224 C CA . GLY A 1 276 ? 18.883 -1.945 -43.087 1.00 51.69 276 GLY A CA 1
ATOM 2225 C C . GLY A 1 276 ? 20.135 -2.447 -42.376 1.00 51.69 276 GLY A C 1
ATOM 2226 O O . GLY A 1 276 ? 20.309 -2.223 -41.187 1.00 51.69 276 GLY A O 1
ATOM 2227 N N . LYS A 1 277 ? 21.092 -3.033 -43.093 1.00 56.00 277 LYS A N 1
ATOM 2228 C CA . LYS A 1 277 ? 22.332 -3.577 -42.519 1.00 56.00 277 LYS A CA 1
ATOM 2229 C C . LYS A 1 277 ? 23.151 -2.551 -41.720 1.00 56.00 277 LYS A C 1
ATOM 2231 O O . LYS A 1 277 ? 23.698 -2.908 -40.675 1.00 56.00 277 LYS A O 1
ATOM 2236 N N . ASN A 1 278 ? 23.189 -1.285 -42.144 1.00 55.94 278 ASN A N 1
ATOM 2237 C CA . ASN A 1 278 ? 23.942 -0.245 -41.430 1.00 55.94 278 ASN A CA 1
ATOM 2238 C C . ASN A 1 278 ? 23.222 0.198 -40.149 1.00 55.94 278 ASN A C 1
ATOM 2240 O O . ASN A 1 278 ? 23.846 0.308 -39.097 1.00 55.94 278 ASN A O 1
ATOM 2244 N N . PHE A 1 279 ? 21.893 0.334 -40.206 1.00 57.66 279 PHE A N 1
ATOM 2245 C CA . PHE A 1 279 ? 21.071 0.649 -39.037 1.00 57.66 279 PHE A CA 1
ATOM 2246 C C . PHE A 1 279 ? 21.123 -0.462 -37.979 1.00 57.66 279 PHE A C 1
ATOM 2248 O O . PHE A 1 279 ? 21.207 -0.176 -36.789 1.00 57.66 279 PHE A O 1
ATOM 2255 N N . PHE A 1 280 ? 21.121 -1.732 -38.398 1.00 59.72 280 PHE A N 1
ATOM 2256 C CA . PHE A 1 280 ? 21.192 -2.879 -37.489 1.00 59.72 280 PHE A CA 1
ATOM 2257 C C . PHE A 1 280 ? 22.530 -2.948 -36.752 1.00 59.72 280 PHE A C 1
ATOM 2259 O O . PHE A 1 280 ? 22.549 -3.277 -35.568 1.00 59.72 280 PHE A O 1
ATOM 2266 N N . THR A 1 281 ? 23.632 -2.650 -37.442 1.00 59.78 281 THR A N 1
ATOM 2267 C CA . THR A 1 281 ? 24.976 -2.680 -36.848 1.00 59.78 281 THR A CA 1
ATOM 2268 C C . THR A 1 281 ? 25.136 -1.530 -35.856 1.00 59.78 281 THR A C 1
ATOM 2270 O O . THR A 1 281 ? 25.512 -1.755 -34.713 1.00 59.78 281 THR A O 1
ATOM 2273 N N . GLU A 1 282 ? 24.706 -0.324 -36.228 1.00 61.66 282 GLU A N 1
ATOM 2274 C CA . GLU A 1 282 ? 24.797 0.865 -35.377 1.00 61.66 282 GLU A CA 1
ATOM 2275 C C . GLU A 1 282 ? 23.843 0.799 -34.163 1.00 61.66 282 GLU A C 1
ATOM 2277 O O . GLU A 1 282 ? 24.223 1.157 -33.049 1.00 61.66 282 GLU A O 1
ATOM 2282 N N . ALA A 1 283 ? 22.629 0.256 -34.328 1.00 58.84 283 ALA A N 1
ATOM 2283 C CA . ALA A 1 283 ? 21.694 0.017 -33.227 1.00 58.84 283 ALA A CA 1
ATOM 2284 C C . ALA A 1 283 ? 22.171 -1.104 -32.289 1.00 58.84 283 ALA A C 1
ATOM 2286 O O . ALA A 1 283 ? 22.076 -0.964 -31.069 1.00 58.84 283 ALA A O 1
ATOM 2287 N N . ALA A 1 284 ? 22.706 -2.204 -32.831 1.00 61.91 284 ALA A N 1
ATOM 2288 C CA . ALA A 1 284 ? 23.274 -3.284 -32.029 1.00 61.91 284 ALA A CA 1
ATOM 2289 C C . ALA A 1 284 ? 24.538 -2.838 -31.282 1.00 61.91 284 ALA A C 1
ATOM 2291 O O . ALA A 1 284 ? 24.700 -3.208 -30.120 1.00 61.91 284 ALA A O 1
ATOM 2292 N N . ASP A 1 285 ? 25.389 -2.014 -31.894 1.00 65.00 285 ASP A N 1
ATOM 2293 C CA . ASP A 1 285 ? 26.561 -1.423 -31.248 1.00 65.00 285 ASP A CA 1
ATOM 2294 C C . ASP A 1 285 ? 26.156 -0.401 -30.184 1.00 65.00 285 ASP A C 1
ATOM 2296 O O . ASP A 1 285 ? 26.714 -0.410 -29.086 1.00 65.00 285 ASP A O 1
ATOM 2300 N N . ALA A 1 286 ? 25.126 0.414 -30.431 1.00 64.56 286 ALA A N 1
ATOM 2301 C CA . ALA A 1 286 ? 24.574 1.319 -29.429 1.00 64.56 286 ALA A CA 1
ATOM 2302 C C . ALA A 1 286 ? 24.000 0.545 -28.225 1.00 64.56 286 ALA A C 1
ATOM 2304 O O . ALA A 1 286 ? 24.406 0.801 -27.092 1.00 64.56 286 ALA A O 1
ATOM 2305 N N . VAL A 1 287 ? 23.153 -0.467 -28.452 1.00 63.59 287 VAL A N 1
ATOM 2306 C CA . VAL A 1 287 ? 22.585 -1.341 -27.402 1.00 63.59 287 VAL A CA 1
ATOM 2307 C C . VAL A 1 287 ? 23.654 -2.198 -26.716 1.00 63.59 287 VAL A C 1
ATOM 2309 O O . VAL A 1 287 ? 23.550 -2.482 -25.528 1.00 63.59 287 VAL A O 1
ATOM 2312 N N . SER A 1 288 ? 24.730 -2.575 -27.402 1.00 64.75 288 SER A N 1
ATOM 2313 C CA . SER A 1 288 ? 25.835 -3.323 -26.786 1.00 64.75 288 SER A CA 1
ATOM 2314 C C . SER A 1 288 ? 26.754 -2.417 -25.965 1.00 64.75 288 SER A C 1
ATOM 2316 O O . SER A 1 288 ? 27.181 -2.802 -24.875 1.00 64.75 288 SER A O 1
ATOM 2318 N N . SER A 1 289 ? 27.023 -1.197 -26.439 1.00 62.81 289 SER A N 1
ATOM 2319 C CA . SER A 1 289 ? 27.804 -0.180 -25.718 1.00 62.81 289 SER A CA 1
ATOM 2320 C C . SER A 1 289 ? 27.122 0.274 -24.422 1.00 62.81 289 SER A C 1
ATOM 2322 O O . SER A 1 289 ? 27.811 0.586 -23.451 1.00 62.81 289 SER A O 1
ATOM 2324 N N . ILE A 1 290 ? 25.788 0.204 -24.382 1.00 60.81 290 ILE A N 1
ATOM 2325 C CA . ILE A 1 290 ? 24.921 0.424 -23.216 1.00 60.81 290 ILE A CA 1
ATOM 2326 C C . ILE A 1 290 ? 25.265 -0.529 -22.047 1.00 60.81 290 ILE A C 1
ATOM 2328 O O . ILE A 1 290 ? 25.167 -0.126 -20.892 1.00 60.81 290 ILE A O 1
ATOM 2332 N N . PHE A 1 291 ? 25.753 -1.749 -22.311 1.00 58.50 291 PHE A N 1
ATOM 2333 C CA . PHE A 1 291 ? 26.081 -2.754 -21.280 1.00 58.50 291 PHE A CA 1
ATOM 2334 C C . PHE A 1 291 ? 27.578 -2.973 -21.037 1.00 58.50 291 PHE A C 1
ATOM 2336 O O . PHE A 1 291 ? 27.949 -3.775 -20.175 1.00 58.50 291 PHE A O 1
ATOM 2343 N N . LYS A 1 292 ? 28.465 -2.303 -21.781 1.00 58.09 292 LYS A N 1
ATOM 2344 C CA . LYS A 1 292 ? 29.906 -2.426 -21.530 1.00 58.09 292 LYS A CA 1
ATOM 2345 C C . LYS A 1 292 ? 30.240 -1.791 -20.177 1.00 58.09 292 LYS A C 1
ATOM 2347 O O . LYS A 1 292 ? 30.041 -0.594 -19.971 1.00 58.09 292 LYS A O 1
ATOM 2352 N N . LYS A 1 293 ? 30.752 -2.604 -19.243 1.00 50.03 293 LYS A N 1
ATOM 2353 C CA . LYS A 1 293 ? 31.265 -2.146 -17.943 1.00 50.03 293 LYS A CA 1
ATOM 2354 C C . LYS A 1 293 ? 32.361 -1.098 -18.159 1.00 50.03 293 LYS A C 1
ATOM 2356 O O . LYS A 1 293 ? 33.171 -1.209 -19.072 1.00 50.03 293 LYS A O 1
ATOM 2361 N N . LYS A 1 294 ? 32.450 -0.139 -17.232 1.00 45.81 294 LYS A N 1
ATOM 2362 C CA . LYS A 1 294 ? 33.470 0.928 -17.166 1.00 45.81 294 LYS A CA 1
ATOM 2363 C C . LYS A 1 294 ? 34.934 0.454 -17.288 1.00 45.81 294 LYS A C 1
ATOM 2365 O O . LYS A 1 294 ? 35.799 1.283 -17.514 1.00 45.81 294 LYS A O 1
ATOM 2370 N N . LYS A 1 295 ? 35.213 -0.850 -17.154 1.00 41.00 295 LYS A N 1
ATOM 2371 C CA . LYS A 1 295 ? 36.561 -1.432 -17.237 1.00 41.00 295 LYS A CA 1
ATOM 2372 C C . LYS A 1 295 ? 37.209 -1.351 -18.627 1.00 41.00 295 LYS A C 1
ATOM 2374 O O . LYS A 1 295 ? 38.425 -1.438 -18.694 1.00 41.00 295 LYS A O 1
ATOM 2379 N N . ASP A 1 296 ? 36.432 -1.134 -19.689 1.00 45.88 296 ASP A N 1
ATOM 2380 C CA . ASP A 1 296 ? 36.947 -1.126 -21.070 1.00 45.88 296 ASP A CA 1
ATOM 2381 C C . ASP A 1 296 ? 37.150 0.289 -21.654 1.00 45.88 296 ASP A C 1
ATOM 2383 O O . ASP A 1 296 ? 37.354 0.425 -22.857 1.00 45.88 296 ASP A O 1
ATOM 2387 N N . ARG A 1 297 ? 37.038 1.357 -20.845 1.00 42.81 297 ARG A N 1
ATOM 2388 C CA . ARG A 1 297 ? 37.236 2.752 -21.307 1.00 42.81 297 ARG A CA 1
ATOM 2389 C C . ARG A 1 297 ? 38.549 3.400 -20.847 1.00 42.81 297 ARG A C 1
ATOM 2391 O O . ARG A 1 297 ? 38.797 4.531 -21.243 1.00 42.81 297 ARG A O 1
ATOM 2398 N N . ASP A 1 298 ? 39.368 2.682 -20.079 1.00 37.66 298 ASP A N 1
ATOM 2399 C CA . ASP A 1 298 ? 40.695 3.127 -19.627 1.00 37.66 298 ASP A CA 1
ATOM 2400 C C . ASP A 1 298 ? 41.814 2.283 -20.278 1.00 37.66 298 ASP A C 1
ATOM 2402 O O . ASP A 1 298 ? 42.651 1.699 -19.585 1.00 37.66 298 ASP A O 1
ATOM 2406 N N . VAL A 1 299 ? 41.807 2.191 -21.615 1.00 35.59 299 VAL A N 1
ATOM 2407 C CA . VAL A 1 299 ? 42.968 1.785 -22.435 1.00 35.59 299 VAL A CA 1
ATOM 2408 C C . VAL A 1 299 ? 43.132 2.776 -23.575 1.00 35.59 299 VAL A C 1
ATOM 2410 O O . VAL A 1 299 ? 42.121 3.020 -24.273 1.00 35.59 299 VAL A O 1
#

Secondary structure (DSSP, 8-state):
-HHHHHHHHHHHHHTTHHHHHHHHHHHHHHHHHHHHHHHHHHHHHHHHHHHHTS-----HHHHHHHHHHHHIIIIIHHHHHHHHHHHHHHHHHHHHTTHHHHHHHHHHHHHHHHHHHHHHHHHHHHHHHHHHHHHHHHHHHHHHHHHHHHHHHHHHHHHHHHHHHHHHHHHHTTS-SS-SSS------------TT-SHHHHHHHSTTTHHHHHHHHHHTHHHHHHHHHHHHHHHHHHHHHHHHHHHIIIIIT-HHHHHHHHHHHHHHTS-TTS-HHHHHHHHHHHHHHTT--GGGS--